Protein AF-A0A1S3QTD3-F1 (afdb_monomer_lite)

pLDDT: mean 82.72, std 18.79, range [34.31, 98.56]

Foldseek 3Di:
DEKEKEDEPPDPVVVVCVVQLVVLQVVCVPPPQYHYYYDHDPDDIWIWDQEPVHNVPIDTQDPPDDDGNVSVVVVCVCPYPPNDPDDDDDDDDDDVVVVVVVVVVVVVVVVVVVVVVVVVVVVVVVVVVVVVVVVVVVVVVVVVVVVVVVVVVVVVVVVVVVVVVVVVVVVVVVVVVVVVVVVVVVVVVVVVVVVVVVVVVVVVVVVVVVVVVVVVVVVVVVVVVVVVVVPPPDDDDDDDDDD

Structure (mmCIF, N/CA/C/O backbone):
data_AF-A0A1S3QTD3-F1
#
_entry.id   AF-A0A1S3QTD3-F1
#
loop_
_atom_site.group_PDB
_atom_site.id
_atom_site.type_symbol
_atom_site.label_atom_id
_atom_site.label_alt_id
_atom_site.label_comp_id
_atom_site.label_asym_id
_atom_site.label_entity_id
_atom_site.label_seq_id
_atom_site.pdbx_PDB_ins_code
_atom_site.Cartn_x
_atom_site.Cartn_y
_atom_site.Cartn_z
_atom_site.occupancy
_atom_site.B_iso_or_equiv
_atom_site.auth_seq_id
_atom_site.auth_comp_id
_atom_site.auth_asym_id
_atom_site.auth_atom_id
_atom_site.pdbx_PDB_model_num
ATOM 1 N N . ASP A 1 1 ? 41.663 -3.405 -40.682 1.00 85.88 1 ASP A N 1
ATOM 2 C CA . ASP A 1 1 ? 40.609 -4.404 -40.427 1.00 85.88 1 ASP A CA 1
ATOM 3 C C . ASP A 1 1 ? 41.044 -5.368 -39.346 1.00 85.88 1 ASP A C 1
ATOM 5 O O . ASP A 1 1 ? 42.237 -5.551 -39.149 1.00 85.88 1 ASP A O 1
ATOM 9 N N . VAL A 1 2 ? 40.096 -5.923 -38.594 1.00 89.88 2 VAL A N 1
ATOM 10 C CA . VAL A 1 2 ? 40.390 -6.899 -37.533 1.00 89.88 2 VAL A CA 1
ATOM 11 C C . VAL A 1 2 ? 39.597 -8.163 -37.811 1.00 89.88 2 VAL A C 1
ATOM 13 O O . VAL A 1 2 ? 38.380 -8.091 -37.938 1.00 89.88 2 VAL A O 1
ATOM 16 N N . VAL A 1 3 ? 40.270 -9.303 -37.902 1.00 90.88 3 VAL A N 1
ATOM 17 C CA . VAL A 1 3 ? 39.647 -10.618 -38.064 1.00 90.88 3 VAL A CA 1
ATOM 18 C C . VAL A 1 3 ? 39.750 -11.351 -36.737 1.00 90.88 3 VAL A C 1
ATOM 20 O O . VAL A 1 3 ? 40.851 -11.561 -36.231 1.00 90.88 3 VAL A O 1
ATOM 23 N N . VAL A 1 4 ? 38.608 -11.716 -36.166 1.00 91.56 4 VAL A N 1
ATOM 24 C CA . VAL A 1 4 ? 38.506 -12.405 -34.882 1.00 91.56 4 VAL A CA 1
ATOM 25 C C . VAL A 1 4 ? 38.071 -13.841 -35.120 1.00 91.56 4 VAL A C 1
ATOM 27 O O . VAL A 1 4 ? 37.037 -14.097 -35.735 1.00 91.56 4 VAL A O 1
ATOM 30 N N . PHE A 1 5 ? 38.865 -14.768 -34.599 1.00 91.00 5 PHE A N 1
ATOM 31 C CA . PHE A 1 5 ? 38.556 -16.186 -34.546 1.00 91.00 5 PHE A CA 1
ATOM 32 C C . PHE A 1 5 ? 38.088 -16.534 -33.137 1.00 91.00 5 PHE A C 1
ATOM 34 O O . PHE A 1 5 ? 38.877 -16.528 -32.187 1.00 91.00 5 PHE A O 1
ATOM 41 N N . TYR A 1 6 ? 36.804 -16.835 -33.011 1.00 90.62 6 TYR A N 1
ATOM 42 C CA . TYR A 1 6 ? 36.232 -17.391 -31.797 1.00 90.62 6 TYR A CA 1
ATOM 43 C C . TYR A 1 6 ? 36.488 -18.891 -31.782 1.00 90.62 6 TYR A C 1
ATOM 45 O O . TYR A 1 6 ? 36.185 -19.577 -32.756 1.00 90.62 6 TYR A O 1
ATOM 53 N N . TYR A 1 7 ? 37.085 -19.392 -30.707 1.00 88.06 7 TYR A N 1
ATOM 54 C CA . TYR A 1 7 ? 37.391 -20.809 -30.538 1.00 88.06 7 TYR A CA 1
ATOM 55 C C . TYR A 1 7 ? 37.088 -21.243 -29.108 1.00 88.06 7 TYR A C 1
ATOM 57 O O . TYR A 1 7 ? 37.018 -20.401 -28.224 1.00 88.06 7 TYR A O 1
ATOM 65 N N . SER A 1 8 ? 36.962 -22.547 -28.882 1.00 87.94 8 SER A N 1
ATOM 66 C CA . SER A 1 8 ? 36.859 -23.125 -27.539 1.00 87.94 8 SER A CA 1
ATOM 67 C C . SER A 1 8 ? 38.029 -24.067 -27.278 1.00 87.94 8 SER A C 1
ATOM 69 O O . SER A 1 8 ? 38.545 -24.692 -28.209 1.00 87.94 8 SER A O 1
ATOM 71 N N . GLN A 1 9 ? 38.434 -24.209 -26.017 1.00 84.12 9 GLN A N 1
ATOM 72 C CA . GLN A 1 9 ? 39.505 -25.128 -25.611 1.00 84.12 9 GLN A CA 1
ATOM 73 C C . GLN A 1 9 ? 39.125 -26.607 -25.783 1.00 84.12 9 GLN A C 1
ATOM 75 O O . GLN A 1 9 ? 39.992 -27.436 -26.040 1.00 84.12 9 GLN A O 1
ATOM 80 N N . TRP A 1 10 ? 37.833 -26.931 -25.709 1.00 85.50 10 TRP A N 1
ATOM 81 C CA . TRP A 1 10 ? 37.312 -28.303 -25.806 1.00 85.50 10 TRP A CA 1
ATOM 82 C C . TRP A 1 10 ? 36.978 -28.723 -27.247 1.00 85.50 10 TRP A C 1
ATOM 84 O O . TRP A 1 10 ? 36.522 -29.834 -27.504 1.00 85.50 10 TRP A O 1
ATOM 94 N N . CYS A 1 11 ? 37.177 -27.821 -28.209 1.00 84.75 11 CYS A N 1
ATOM 95 C CA . CYS A 1 11 ? 36.779 -28.002 -29.598 1.00 84.75 11 CYS A CA 1
ATOM 96 C C . CYS A 1 11 ? 37.901 -28.659 -30.419 1.00 84.75 11 CYS A C 1
ATOM 98 O O . CYS A 1 11 ? 38.858 -28.001 -30.830 1.00 84.75 11 CYS A O 1
ATOM 100 N N . GLY A 1 12 ? 37.748 -29.950 -30.737 1.00 83.38 12 GLY A N 1
ATOM 101 C CA . GLY A 1 12 ? 38.719 -30.696 -31.554 1.00 83.38 12 GLY A CA 1
ATOM 102 C C . GLY A 1 12 ? 38.936 -30.109 -32.958 1.00 83.38 12 GLY A C 1
ATOM 103 O O . GLY A 1 12 ? 40.066 -30.048 -33.439 1.00 83.38 12 GLY A O 1
ATOM 104 N N . TYR A 1 13 ? 37.882 -29.583 -33.591 1.00 86.12 13 TYR A N 1
ATOM 105 C CA . TYR A 1 13 ? 37.982 -28.895 -34.886 1.00 86.12 13 TYR A CA 1
ATOM 106 C C . TYR A 1 13 ? 38.822 -27.607 -34.805 1.00 86.12 13 TYR A C 1
ATOM 108 O O . TYR A 1 13 ? 39.606 -27.300 -35.704 1.00 86.12 13 TYR A O 1
ATOM 116 N N . CYS A 1 14 ? 38.716 -26.873 -33.696 1.00 85.25 14 CYS A N 1
ATOM 117 C CA . CYS A 1 14 ? 39.439 -25.627 -33.466 1.00 85.25 14 CYS A CA 1
ATOM 118 C C . CYS A 1 14 ? 40.956 -25.863 -33.365 1.00 85.25 14 CYS A C 1
ATOM 120 O O . CYS A 1 14 ? 41.743 -25.037 -33.832 1.00 85.25 14 CYS A O 1
ATOM 122 N N . SER A 1 15 ? 41.368 -27.016 -32.827 1.00 84.25 15 SER A N 1
ATOM 123 C CA . SER A 1 15 ? 42.772 -27.443 -32.763 1.00 84.25 15 SER A CA 1
ATOM 124 C C . SER A 1 15 ? 43.389 -27.637 -34.150 1.00 84.25 15 SER A C 1
ATOM 126 O O . SER A 1 15 ? 44.506 -27.180 -34.389 1.00 84.25 15 SER A O 1
ATOM 128 N N . VAL A 1 16 ? 42.651 -28.241 -35.089 1.00 85.19 16 VAL A N 1
ATOM 129 C CA . VAL A 1 16 ? 43.089 -28.400 -36.491 1.00 85.19 16 VAL A CA 1
ATOM 130 C C . VAL A 1 16 ? 43.188 -27.038 -37.182 1.00 85.19 16 VAL A C 1
ATOM 132 O O . VAL A 1 16 ? 44.160 -26.738 -37.878 1.00 85.19 16 VAL A O 1
ATOM 135 N N . LEU A 1 17 ? 42.207 -26.170 -36.935 1.00 86.94 17 LEU A N 1
ATOM 136 C CA . LEU A 1 17 ? 42.124 -24.848 -37.547 1.00 86.94 17 LEU A CA 1
ATOM 137 C C . LEU A 1 17 ? 43.219 -23.883 -37.074 1.00 86.94 17 LEU A C 1
ATOM 139 O O . LEU A 1 17 ? 43.578 -22.941 -37.782 1.00 86.94 17 LEU A O 1
ATOM 143 N N . ASN A 1 18 ? 43.802 -24.137 -35.903 1.00 87.38 18 ASN A N 1
ATOM 144 C CA . ASN A 1 18 ? 44.852 -23.308 -35.326 1.00 87.38 18 ASN A CA 1
ATOM 145 C C . ASN A 1 18 ? 46.064 -23.147 -36.260 1.00 87.38 18 ASN A C 1
ATOM 147 O O . ASN A 1 18 ? 46.597 -22.044 -36.390 1.00 87.38 18 ASN A O 1
ATOM 151 N N . HIS A 1 19 ? 46.470 -24.210 -36.963 1.00 89.31 19 HIS A N 1
ATOM 152 C CA . HIS A 1 19 ? 47.583 -24.133 -37.912 1.00 89.31 19 HIS A CA 1
ATOM 153 C C . HIS A 1 19 ? 47.266 -23.200 -39.093 1.00 89.31 19 HIS A C 1
ATOM 155 O O . HIS A 1 19 ? 48.105 -22.392 -39.491 1.00 89.31 19 HIS A O 1
ATOM 161 N N . VAL A 1 20 ? 46.029 -23.246 -39.600 1.00 89.25 20 VAL A N 1
ATOM 162 C CA . VAL A 1 20 ? 45.546 -22.375 -40.686 1.00 89.25 20 VAL A CA 1
ATOM 163 C C . VAL A 1 20 ? 45.530 -20.908 -40.244 1.00 89.25 20 VAL A C 1
ATOM 165 O O . VAL A 1 20 ? 45.984 -20.033 -40.980 1.00 89.25 20 VAL A O 1
ATOM 168 N N . ILE A 1 21 ? 45.071 -20.632 -39.018 1.00 89.00 21 ILE A N 1
ATOM 169 C CA . ILE A 1 21 ? 45.025 -19.273 -38.453 1.00 89.00 21 ILE A CA 1
ATOM 170 C C . ILE A 1 21 ? 46.438 -18.703 -38.276 1.00 89.00 21 ILE A C 1
ATOM 172 O O . ILE A 1 21 ? 46.677 -17.538 -38.591 1.00 89.00 21 ILE A O 1
ATOM 176 N N . ILE A 1 22 ? 47.394 -19.514 -37.810 1.00 89.69 22 ILE A N 1
ATOM 177 C CA . ILE A 1 22 ? 48.794 -19.091 -37.650 1.00 89.69 22 ILE A CA 1
ATOM 178 C C . ILE A 1 22 ? 49.436 -18.796 -39.011 1.00 89.69 22 ILE A C 1
ATOM 180 O O . ILE A 1 22 ? 50.135 -17.792 -39.149 1.00 89.69 22 ILE A O 1
ATOM 184 N N . GLN A 1 23 ? 49.195 -19.635 -40.024 1.00 89.62 23 GLN A N 1
ATOM 185 C CA . GLN A 1 23 ? 49.680 -19.383 -41.385 1.00 89.62 23 GLN A CA 1
ATOM 186 C C . GLN A 1 23 ? 49.132 -18.067 -41.940 1.00 89.62 23 GLN A C 1
ATOM 188 O O . GLN A 1 23 ? 49.897 -17.248 -42.448 1.00 89.62 23 GLN A O 1
ATOM 193 N N . LEU A 1 24 ? 47.833 -17.823 -41.763 1.00 88.88 24 LEU A N 1
ATOM 194 C CA . LEU A 1 24 ? 47.195 -16.571 -42.153 1.00 88.88 24 LEU A CA 1
ATOM 195 C C . LEU A 1 24 ? 47.815 -15.370 -41.417 1.00 88.88 24 LEU A C 1
ATOM 197 O O . LEU A 1 24 ? 48.155 -14.370 -42.044 1.00 88.88 24 LEU A O 1
ATOM 201 N N . ALA A 1 25 ? 48.031 -15.479 -40.103 1.00 88.88 25 ALA A N 1
ATOM 202 C CA . ALA A 1 25 ? 48.655 -14.427 -39.299 1.00 88.88 25 ALA A CA 1
ATOM 203 C C . ALA A 1 25 ? 50.063 -14.075 -39.787 1.00 88.88 25 ALA A C 1
ATOM 205 O O . ALA A 1 25 ? 50.407 -12.898 -39.869 1.00 88.88 25 ALA A O 1
ATOM 206 N N . ARG A 1 26 ? 50.857 -15.078 -40.176 1.00 88.62 26 ARG A N 1
ATOM 207 C CA . ARG A 1 26 ? 52.198 -14.870 -40.740 1.00 88.62 26 ARG A CA 1
ATOM 208 C C . ARG A 1 26 ? 52.159 -14.140 -42.081 1.00 88.62 26 ARG A C 1
ATOM 210 O O . ARG A 1 26 ? 53.000 -13.277 -42.303 1.00 88.62 26 ARG A O 1
ATOM 217 N N . MET A 1 27 ? 51.177 -14.427 -42.939 1.00 84.44 27 MET A N 1
ATOM 218 C CA . MET A 1 27 ? 51.021 -13.726 -44.223 1.00 84.44 27 MET A CA 1
ATOM 219 C C . MET A 1 27 ? 50.710 -12.234 -44.045 1.00 84.44 27 MET A C 1
ATOM 221 O O . MET A 1 27 ? 51.194 -11.410 -44.816 1.00 84.44 27 MET A O 1
ATOM 225 N N . PHE A 1 28 ? 49.932 -11.877 -43.020 1.00 83.06 28 PHE A N 1
ATOM 226 C CA . PHE A 1 28 ? 49.564 -10.485 -42.738 1.00 83.06 28 PHE A CA 1
ATOM 227 C C . PHE A 1 28 ? 50.519 -9.765 -41.777 1.00 83.06 28 PHE A C 1
ATOM 229 O O . PHE A 1 28 ? 50.407 -8.555 -41.614 1.00 83.06 28 PHE A O 1
ATOM 236 N N . HIS A 1 29 ? 51.499 -10.458 -41.189 1.00 78.44 29 HIS A N 1
ATOM 237 C CA . HIS A 1 29 ? 52.444 -9.875 -40.229 1.00 78.44 29 HIS A CA 1
ATOM 238 C C . HIS A 1 29 ? 53.271 -8.707 -40.808 1.00 78.44 29 HIS A C 1
ATOM 240 O O . HIS A 1 29 ? 53.706 -7.839 -40.059 1.00 78.44 29 HIS A O 1
ATOM 246 N N . GLY A 1 30 ? 53.447 -8.650 -42.135 1.00 68.81 30 GLY A N 1
ATOM 247 C CA . GLY A 1 30 ? 54.147 -7.562 -42.832 1.00 68.81 30 GLY A CA 1
ATOM 248 C C . GLY A 1 30 ? 53.265 -6.396 -43.300 1.00 68.81 30 GLY A C 1
ATOM 249 O O . GLY A 1 30 ? 53.795 -5.405 -43.794 1.00 68.81 30 GLY A O 1
ATOM 250 N N . ASN A 1 31 ? 51.936 -6.485 -43.172 1.00 67.19 31 ASN A N 1
ATOM 251 C CA . ASN A 1 31 ? 51.002 -5.466 -43.654 1.00 67.19 31 ASN A CA 1
ATOM 252 C C . ASN A 1 31 ? 50.159 -4.936 -42.483 1.00 67.19 31 ASN A C 1
ATOM 254 O O . ASN A 1 31 ? 49.283 -5.629 -41.972 1.00 67.19 31 ASN A O 1
ATOM 258 N N . SER A 1 32 ? 50.389 -3.686 -42.066 1.00 64.00 32 SER A N 1
ATOM 259 C CA . SER A 1 32 ? 49.744 -3.060 -40.892 1.00 64.00 32 SER A CA 1
ATOM 260 C C . SER A 1 32 ? 48.236 -2.803 -41.046 1.00 64.00 32 SER A C 1
ATOM 262 O O . SER A 1 32 ? 47.599 -2.219 -40.167 1.00 64.00 32 SER A O 1
ATOM 264 N N . THR A 1 33 ? 47.639 -3.230 -42.159 1.00 77.94 33 THR A N 1
ATOM 265 C CA . THR A 1 33 ? 46.229 -3.004 -42.479 1.00 77.94 33 THR A CA 1
ATOM 266 C C . THR A 1 33 ? 45.291 -4.041 -41.870 1.00 77.94 33 THR A C 1
ATOM 268 O O . THR A 1 33 ? 4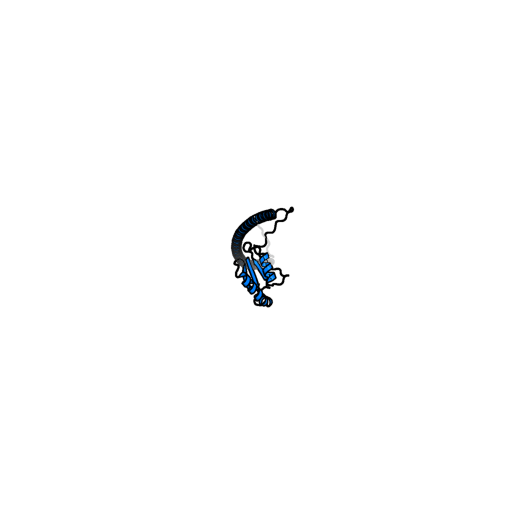4.144 -3.687 -41.596 1.00 77.94 33 THR A O 1
ATOM 271 N N . VAL A 1 34 ? 45.735 -5.278 -41.607 1.00 85.50 34 VAL A N 1
ATOM 272 C CA . VAL A 1 34 ? 44.872 -6.367 -41.109 1.00 85.50 34 VAL A CA 1
ATOM 273 C C . VAL A 1 34 ? 45.455 -7.010 -39.853 1.00 85.50 34 VAL A C 1
ATOM 275 O O . VAL A 1 34 ? 46.549 -7.560 -39.864 1.00 85.50 34 VAL A O 1
ATOM 278 N N . THR A 1 35 ? 44.689 -6.989 -38.763 1.00 89.00 35 THR A N 1
ATOM 279 C CA . THR A 1 35 ? 45.039 -7.648 -37.500 1.00 89.00 35 THR A CA 1
ATOM 280 C C . THR A 1 35 ? 44.258 -8.946 -37.351 1.00 89.00 35 THR A C 1
ATOM 282 O O . THR A 1 35 ? 43.037 -8.952 -37.488 1.00 89.00 35 THR A O 1
ATOM 285 N N . ILE A 1 36 ? 44.948 -10.037 -37.023 1.00 90.31 36 ILE A N 1
ATOM 286 C CA . ILE A 1 36 ? 44.335 -11.345 -36.765 1.00 90.31 36 ILE A CA 1
ATOM 287 C C . ILE A 1 36 ? 44.364 -11.619 -35.261 1.00 90.31 36 ILE A C 1
ATOM 289 O O . ILE A 1 36 ? 45.426 -11.594 -34.644 1.00 90.31 36 ILE A O 1
ATOM 293 N N . ALA A 1 37 ? 43.194 -11.872 -34.677 1.00 90.56 37 ALA A N 1
ATOM 294 C CA . ALA A 1 37 ? 42.993 -12.079 -33.247 1.00 90.56 37 ALA A CA 1
ATOM 295 C C . ALA A 1 37 ? 42.245 -13.391 -32.973 1.00 90.56 37 ALA A C 1
ATOM 297 O O . ALA A 1 37 ? 41.441 -13.847 -33.785 1.00 90.56 37 ALA A O 1
ATOM 298 N N . ARG A 1 38 ? 42.493 -13.991 -31.804 1.00 90.38 38 ARG A N 1
ATOM 299 C CA . ARG A 1 38 ? 41.812 -15.207 -31.335 1.00 90.38 38 ARG A CA 1
ATOM 300 C C . ARG A 1 38 ? 41.206 -14.956 -29.960 1.00 90.38 38 ARG A C 1
ATOM 302 O O . ARG A 1 38 ? 41.887 -14.406 -29.099 1.00 90.38 38 ARG A O 1
ATOM 309 N N . VAL A 1 39 ? 39.964 -15.383 -29.754 1.00 90.50 39 VAL A N 1
ATOM 310 C CA . VAL A 1 39 ? 39.233 -15.214 -28.490 1.00 90.50 39 VAL A CA 1
ATOM 311 C C . VAL A 1 39 ? 38.631 -16.550 -28.074 1.00 90.50 39 VAL A C 1
ATOM 313 O O . VAL A 1 39 ? 37.972 -17.206 -28.878 1.00 90.50 39 VAL A O 1
ATOM 316 N N . ASN A 1 40 ? 38.881 -16.947 -26.826 1.00 88.44 40 ASN A N 1
ATOM 317 C CA . ASN A 1 40 ? 38.315 -18.164 -26.252 1.00 88.44 40 ASN A CA 1
ATOM 318 C C . ASN A 1 40 ? 36.858 -17.918 -25.820 1.00 88.44 40 ASN A C 1
ATOM 320 O O . ASN A 1 40 ? 36.605 -16.965 -25.084 1.00 88.44 40 ASN A O 1
ATOM 324 N N . VAL A 1 41 ? 35.929 -18.754 -26.277 1.00 85.06 41 VAL A N 1
ATOM 325 C CA . VAL A 1 41 ? 34.491 -18.719 -25.972 1.00 85.06 41 VAL A CA 1
ATOM 326 C C . VAL A 1 41 ? 33.917 -20.135 -25.876 1.00 85.06 41 VAL A C 1
ATOM 328 O O . VAL A 1 41 ? 34.438 -21.073 -26.477 1.00 85.06 41 VAL A O 1
ATOM 331 N N . ASP A 1 42 ? 32.784 -20.284 -25.191 1.00 77.06 42 ASP A N 1
ATOM 332 C CA . ASP A 1 42 ? 32.095 -21.570 -24.993 1.00 77.06 42 ASP A CA 1
ATOM 333 C C . ASP A 1 42 ? 31.128 -21.930 -26.140 1.00 77.06 42 ASP A C 1
ATOM 335 O O . ASP A 1 42 ? 30.053 -22.475 -25.912 1.00 77.06 42 ASP A O 1
ATOM 339 N N . HIS A 1 43 ? 31.450 -21.560 -27.383 1.00 69.94 43 HIS A N 1
ATOM 340 C CA . HIS A 1 43 ? 30.597 -21.774 -28.563 1.00 69.94 43 HIS A CA 1
ATOM 341 C C . HIS A 1 43 ? 31.401 -22.310 -29.759 1.00 69.94 43 HIS A C 1
ATOM 343 O O . HIS A 1 43 ? 32.634 -22.289 -29.764 1.00 69.94 43 HIS A O 1
ATOM 349 N N . PHE A 1 44 ? 30.689 -22.792 -30.786 1.00 68.31 44 PHE A N 1
ATOM 350 C CA . PHE A 1 44 ? 31.269 -23.284 -32.039 1.00 68.31 44 PHE A CA 1
ATOM 351 C C . PHE A 1 44 ? 32.176 -22.242 -32.717 1.00 68.31 44 PHE A C 1
ATOM 353 O O . PHE A 1 44 ? 31.919 -21.035 -32.613 1.00 68.31 44 PHE A O 1
ATOM 360 N N . PRO A 1 45 ? 33.230 -22.688 -33.429 1.00 75.38 45 PRO A N 1
ATOM 361 C CA . PRO A 1 45 ? 34.190 -21.780 -34.029 1.00 75.38 45 PRO A CA 1
ATOM 362 C C . PRO A 1 45 ? 33.512 -20.869 -35.043 1.00 75.38 45 PRO A C 1
ATOM 364 O O . PRO A 1 45 ? 32.838 -21.330 -35.961 1.00 75.38 45 PRO A O 1
ATOM 367 N N . SER A 1 46 ? 33.718 -19.565 -34.888 1.00 85.12 46 SER A N 1
ATOM 368 C CA . SER A 1 46 ? 33.202 -18.569 -35.822 1.00 85.12 46 SER A CA 1
ATOM 369 C C . SER A 1 46 ? 34.269 -17.538 -36.149 1.00 85.12 46 SER A C 1
ATOM 371 O O . SER A 1 46 ? 35.092 -17.162 -35.311 1.00 85.12 46 SER A O 1
ATOM 373 N N . VAL A 1 47 ? 34.271 -17.104 -37.406 1.00 88.69 47 VAL A N 1
ATOM 374 C CA . VAL A 1 47 ? 35.219 -16.115 -37.916 1.00 88.69 47 VAL A CA 1
ATOM 375 C C . VAL A 1 47 ? 34.448 -14.849 -38.237 1.00 88.69 47 VAL A C 1
ATOM 377 O O . VAL A 1 47 ? 33.500 -14.880 -39.023 1.00 88.69 47 VAL A O 1
ATOM 380 N N . LEU A 1 48 ? 34.831 -13.743 -37.610 1.00 90.62 48 LEU A N 1
ATOM 381 C CA . LEU A 1 48 ? 34.219 -12.437 -37.823 1.00 90.62 48 LEU A CA 1
ATOM 382 C C . LEU A 1 48 ? 35.263 -11.445 -38.319 1.00 90.62 48 LEU A C 1
ATOM 384 O O . LEU A 1 48 ? 36.368 -11.372 -37.787 1.00 90.62 48 LEU A O 1
ATOM 388 N N . LEU A 1 49 ? 34.894 -10.640 -39.310 1.00 89.75 49 LEU A N 1
ATOM 389 C CA . LEU A 1 49 ? 35.706 -9.532 -39.796 1.00 89.75 49 LEU A CA 1
ATOM 390 C C . LEU A 1 49 ? 35.063 -8.206 -39.399 1.00 89.75 49 LEU A C 1
ATOM 392 O O . LEU A 1 49 ? 33.887 -7.965 -39.652 1.00 89.75 49 LEU A O 1
ATOM 396 N N . PHE A 1 50 ? 35.868 -7.337 -38.794 1.00 89.12 50 PHE A N 1
ATOM 397 C CA . PHE A 1 50 ? 35.512 -5.993 -38.357 1.00 89.12 50 PHE A CA 1
ATOM 398 C C . PHE A 1 50 ? 36.278 -4.955 -39.190 1.00 89.12 50 PHE A C 1
ATOM 400 O O . PHE A 1 50 ? 37.450 -4.661 -38.881 1.00 89.12 50 PHE A O 1
ATOM 407 N N . PRO A 1 51 ? 35.632 -4.349 -40.203 1.00 86.31 51 PRO A N 1
ATOM 408 C CA . PRO A 1 51 ? 36.255 -3.333 -41.045 1.00 86.31 51 PRO A CA 1
ATOM 409 C C . PRO A 1 51 ? 36.767 -2.138 -40.226 1.00 86.31 51 PRO A C 1
ATOM 411 O O . PRO A 1 51 ? 36.237 -1.816 -39.159 1.00 86.31 51 PRO A O 1
ATOM 414 N N . ARG A 1 52 ? 37.825 -1.470 -40.692 1.00 78.69 52 ARG A N 1
ATOM 415 C CA . ARG A 1 52 ? 38.527 -0.392 -39.976 1.00 78.69 52 ARG A CA 1
ATOM 416 C C . ARG A 1 52 ? 37.609 0.790 -39.681 1.00 78.69 52 ARG A C 1
ATOM 418 O O . ARG A 1 52 ? 37.589 1.254 -38.547 1.00 78.69 52 ARG A O 1
ATOM 425 N N . HIS A 1 53 ? 36.827 1.217 -40.669 1.00 74.81 53 HIS A N 1
ATOM 426 C CA . HIS A 1 53 ? 35.981 2.411 -40.589 1.00 74.81 53 HIS A CA 1
ATOM 427 C C . HIS A 1 53 ? 34.500 2.106 -40.307 1.00 74.81 53 HIS A C 1
ATOM 429 O O . HIS A 1 53 ? 33.696 3.028 -40.199 1.00 74.81 53 HIS A O 1
ATOM 435 N N . ARG A 1 54 ? 34.115 0.824 -40.182 1.00 77.88 54 ARG A N 1
ATOM 436 C CA . ARG A 1 54 ? 32.711 0.395 -40.021 1.00 77.88 54 ARG A CA 1
ATOM 437 C C . ARG A 1 54 ? 32.573 -0.795 -39.071 1.00 77.88 54 ARG A C 1
ATOM 439 O O . ARG A 1 54 ? 32.107 -1.861 -39.451 1.00 77.88 54 ARG A O 1
ATOM 446 N N . LYS A 1 55 ? 32.970 -0.614 -37.808 1.00 79.25 55 LYS A N 1
ATOM 447 C CA . LYS A 1 55 ? 32.928 -1.678 -36.781 1.00 79.25 55 LYS A CA 1
ATOM 448 C C . LYS A 1 55 ? 31.528 -2.250 -36.519 1.00 79.25 55 LYS A C 1
ATOM 450 O O . LYS A 1 55 ? 31.429 -3.394 -36.096 1.00 79.25 55 LYS A O 1
ATOM 455 N N . HIS A 1 56 ? 30.482 -1.473 -36.801 1.00 74.56 56 HIS A N 1
ATOM 456 C CA . HIS A 1 56 ? 29.076 -1.879 -36.704 1.00 74.56 56 HIS A CA 1
ATOM 457 C C . HIS A 1 56 ? 28.615 -2.793 -37.857 1.00 74.56 56 HIS A C 1
ATOM 459 O O . HIS A 1 56 ? 27.563 -3.407 -37.745 1.00 74.56 56 HIS A O 1
ATOM 465 N N . LEU A 1 57 ? 29.390 -2.906 -38.945 1.00 80.06 57 LEU A N 1
ATOM 466 C CA . LEU A 1 57 ? 29.144 -3.828 -40.061 1.00 80.06 57 LEU A CA 1
ATOM 467 C C . LEU A 1 57 ? 30.109 -5.012 -39.980 1.00 80.06 57 LEU A C 1
ATOM 469 O O . LEU A 1 57 ? 30.904 -5.248 -40.892 1.00 80.06 57 LEU A O 1
ATOM 473 N N . SER A 1 58 ? 30.099 -5.721 -38.851 1.00 86.56 58 SER A N 1
ATOM 474 C CA . SER A 1 58 ? 30.860 -6.960 -38.750 1.00 86.56 58 SER A CA 1
ATOM 475 C C . SER A 1 58 ? 30.273 -7.998 -39.701 1.00 86.56 58 SER A C 1
ATOM 477 O O . SER A 1 58 ? 29.061 -8.192 -39.779 1.00 86.56 58 SER A O 1
ATOM 479 N N . VAL A 1 59 ? 31.144 -8.659 -40.455 1.00 88.44 59 VAL A N 1
ATOM 480 C CA . VAL A 1 59 ? 30.739 -9.699 -41.399 1.00 88.44 59 VAL A CA 1
ATOM 481 C C . VAL A 1 59 ? 31.154 -11.038 -40.820 1.00 88.44 59 VAL A C 1
ATOM 483 O O . VAL A 1 59 ? 32.330 -11.256 -40.516 1.00 88.44 59 VAL A O 1
ATOM 486 N N . LYS A 1 60 ? 30.181 -11.934 -40.654 1.00 91.00 60 LYS A N 1
ATOM 487 C CA . LYS A 1 60 ? 30.429 -13.326 -40.282 1.00 91.00 60 LYS A CA 1
ATOM 488 C C . LYS A 1 60 ? 30.873 -14.105 -41.519 1.00 91.00 60 LYS A C 1
ATOM 490 O O . LYS A 1 60 ? 30.329 -13.914 -42.606 1.00 91.00 60 LYS A O 1
ATOM 495 N N . PHE A 1 61 ? 31.863 -14.973 -41.359 1.00 88.81 61 PHE A N 1
ATOM 496 C CA . PHE A 1 61 ? 32.257 -15.906 -42.406 1.00 88.81 61 PHE A CA 1
ATOM 497 C C . PHE A 1 61 ? 31.109 -16.896 -42.688 1.00 88.81 61 PHE A C 1
ATOM 499 O O . PHE A 1 61 ? 30.531 -17.408 -41.725 1.00 88.81 61 PHE A O 1
ATOM 506 N N . PRO A 1 62 ? 30.757 -17.154 -43.963 1.00 88.00 62 PRO A N 1
ATOM 507 C CA . PRO A 1 62 ? 29.669 -18.065 -44.315 1.00 88.00 62 PRO A CA 1
ATOM 508 C C . PRO A 1 62 ? 29.873 -19.465 -43.732 1.00 88.00 62 PRO A C 1
ATOM 510 O O . PRO A 1 62 ? 30.966 -20.021 -43.830 1.00 88.00 62 PRO A O 1
ATOM 513 N N . GLU A 1 63 ? 28.816 -20.042 -43.164 1.00 79.38 63 GLU A N 1
ATOM 514 C CA . GLU A 1 63 ? 28.859 -21.378 -42.548 1.00 79.38 63 GLU A CA 1
ATOM 515 C C . GLU A 1 63 ? 28.946 -22.501 -43.595 1.00 79.38 63 GLU A C 1
ATOM 517 O O . GLU A 1 63 ? 29.505 -23.558 -43.318 1.00 79.38 63 GLU A O 1
ATOM 522 N N . ASP A 1 64 ? 28.494 -22.238 -44.826 1.00 80.94 64 ASP A N 1
ATOM 523 C CA . ASP A 1 64 ? 28.463 -23.211 -45.928 1.00 80.94 64 ASP A CA 1
ATOM 524 C C . ASP A 1 64 ? 29.832 -23.443 -46.594 1.00 80.94 64 ASP A C 1
ATOM 526 O O . ASP A 1 64 ? 29.976 -24.294 -47.471 1.00 80.94 64 ASP A O 1
ATOM 530 N N . THR A 1 65 ? 30.854 -22.655 -46.239 1.00 85.06 65 THR A N 1
ATOM 531 C CA . THR A 1 65 ? 32.184 -22.713 -46.866 1.00 85.06 65 THR A CA 1
ATOM 532 C C . THR A 1 65 ? 33.211 -23.295 -45.895 1.00 85.06 65 THR A C 1
ATOM 534 O O . THR A 1 65 ? 33.294 -22.841 -44.755 1.00 85.06 65 THR A O 1
ATOM 537 N N . PRO A 1 66 ? 34.069 -24.243 -46.317 1.00 86.00 66 PRO A N 1
ATOM 538 C CA . PRO A 1 66 ? 35.107 -24.766 -45.440 1.00 86.00 66 PRO A CA 1
ATOM 539 C C . PRO A 1 66 ? 36.130 -23.679 -45.090 1.00 86.00 66 PRO A C 1
ATOM 541 O O . PRO A 1 66 ? 36.584 -22.903 -45.945 1.00 86.00 66 PRO A O 1
ATOM 544 N N . ILE A 1 67 ? 36.527 -23.647 -43.818 1.00 84.69 67 ILE A N 1
ATOM 545 C CA . ILE A 1 67 ? 37.511 -22.692 -43.317 1.00 84.69 67 ILE A CA 1
ATOM 546 C C . ILE A 1 67 ? 38.912 -23.163 -43.730 1.00 84.69 67 ILE A C 1
ATOM 548 O O . ILE A 1 67 ? 39.523 -24.021 -43.098 1.00 84.69 67 ILE A O 1
ATOM 552 N N . THR A 1 68 ? 39.422 -22.596 -44.821 1.00 89.12 68 THR A N 1
ATOM 553 C CA . THR A 1 68 ? 40.740 -22.897 -45.393 1.00 89.12 68 THR A CA 1
ATOM 554 C C . THR A 1 68 ? 41.500 -21.600 -45.646 1.00 89.12 68 THR A C 1
ATOM 556 O O . THR A 1 68 ? 40.904 -20.525 -45.722 1.00 89.12 68 THR A O 1
ATOM 559 N N . LEU A 1 69 ? 42.824 -21.675 -45.799 1.00 87.31 69 LEU A N 1
ATOM 560 C CA . LEU A 1 69 ? 43.647 -20.485 -46.031 1.00 87.31 69 LEU A CA 1
ATOM 561 C C . LEU A 1 69 ? 43.182 -19.663 -47.258 1.00 87.31 69 LEU A C 1
ATOM 563 O O . LEU A 1 69 ? 43.008 -18.451 -47.110 1.00 87.31 69 LEU A O 1
ATOM 567 N N . PRO A 1 70 ? 42.894 -20.264 -48.436 1.00 88.75 70 PRO A N 1
ATOM 568 C CA . PRO A 1 70 ? 42.452 -19.500 -49.604 1.00 88.75 70 PRO A CA 1
ATOM 569 C C . PRO A 1 70 ? 41.054 -18.892 -49.443 1.00 88.75 70 PRO A C 1
ATOM 571 O O . PRO A 1 70 ? 40.812 -17.778 -49.913 1.00 88.75 70 PRO A O 1
ATOM 574 N N . THR A 1 71 ? 40.128 -19.594 -48.778 1.00 89.69 71 THR A N 1
ATOM 575 C CA . THR A 1 71 ? 38.764 -19.087 -48.555 1.00 89.69 71 THR A CA 1
ATOM 576 C C . THR A 1 71 ? 38.766 -17.925 -47.567 1.00 89.69 71 THR A C 1
ATOM 578 O O . THR A 1 71 ? 38.126 -16.904 -47.826 1.00 89.69 71 THR A O 1
ATOM 581 N N . LEU A 1 72 ? 39.559 -18.023 -46.496 1.00 88.81 72 LEU A N 1
ATOM 582 C CA . LEU A 1 72 ? 39.778 -16.940 -45.538 1.00 88.81 72 LEU A CA 1
ATOM 583 C C . LEU A 1 72 ? 40.439 -15.725 -46.188 1.00 88.81 72 LEU A C 1
ATOM 585 O O . LEU A 1 72 ? 39.991 -14.602 -45.976 1.00 88.81 72 LEU A O 1
ATOM 589 N N . LEU A 1 73 ? 41.462 -15.933 -47.018 1.00 87.94 73 LEU A N 1
ATOM 590 C CA . LEU A 1 73 ? 42.131 -14.840 -47.719 1.00 87.94 73 LEU A CA 1
ATOM 591 C C . LEU A 1 73 ? 41.167 -14.112 -48.664 1.00 87.94 73 LEU A C 1
ATOM 593 O O . LEU A 1 73 ? 41.081 -12.887 -48.632 1.00 87.94 73 LEU A O 1
ATOM 597 N N . ARG A 1 74 ? 40.390 -14.859 -49.460 1.00 87.25 74 ARG A N 1
ATOM 598 C CA . ARG A 1 74 ? 39.377 -14.290 -50.361 1.00 87.25 74 ARG A CA 1
ATOM 599 C C . ARG A 1 74 ? 38.317 -13.503 -49.592 1.00 87.25 74 ARG A C 1
ATOM 601 O O . ARG A 1 74 ? 37.926 -12.425 -50.030 1.00 87.25 74 ARG A O 1
ATOM 608 N N . PHE A 1 75 ? 37.871 -14.025 -48.452 1.00 88.62 75 PHE A N 1
ATOM 609 C CA . PHE A 1 75 ? 36.923 -13.349 -47.572 1.00 88.62 75 PHE A CA 1
ATOM 610 C C . PHE A 1 75 ? 37.491 -12.034 -47.028 1.00 88.62 75 PHE A C 1
ATOM 612 O O . PHE A 1 75 ? 36.845 -10.996 -47.145 1.00 88.62 75 PHE A O 1
ATOM 619 N N . ILE A 1 76 ? 38.719 -12.052 -46.506 1.00 87.75 76 ILE A N 1
ATOM 620 C CA . ILE A 1 76 ? 39.379 -10.852 -45.982 1.00 87.75 76 ILE A CA 1
ATOM 621 C C . ILE A 1 76 ? 39.534 -9.808 -47.080 1.00 87.75 76 ILE A C 1
ATOM 623 O O . ILE A 1 76 ? 39.138 -8.672 -46.874 1.00 87.75 76 ILE A O 1
ATOM 627 N N . LEU A 1 77 ? 40.032 -10.193 -48.257 1.00 84.62 77 LEU A N 1
ATOM 628 C CA . LEU A 1 77 ? 40.237 -9.261 -49.365 1.00 84.62 77 LEU A CA 1
ATOM 629 C C . LEU A 1 77 ? 38.922 -8.651 -49.867 1.00 84.62 77 LEU A C 1
ATOM 631 O O . LEU A 1 77 ? 38.875 -7.450 -50.120 1.00 84.62 77 LEU A O 1
ATOM 635 N N . LYS A 1 78 ? 37.845 -9.444 -49.946 1.00 84.25 78 LYS A N 1
ATOM 636 C CA . LYS A 1 78 ? 36.515 -8.980 -50.375 1.00 84.25 78 LYS A CA 1
ATOM 637 C C . LYS A 1 78 ? 35.939 -7.906 -49.450 1.00 84.25 78 LYS A C 1
ATOM 639 O O . LYS A 1 78 ? 35.350 -6.944 -49.931 1.00 84.25 78 LYS A O 1
ATOM 644 N N . TYR A 1 79 ? 36.075 -8.094 -48.139 1.00 79.88 79 TYR A N 1
ATOM 645 C CA . TYR A 1 79 ? 35.482 -7.203 -47.135 1.00 79.88 79 TYR A CA 1
ATOM 646 C C . TYR A 1 79 ? 36.475 -6.189 -46.546 1.00 79.88 79 TYR A C 1
ATOM 648 O O . TYR A 1 79 ? 36.071 -5.317 -45.777 1.00 79.88 79 TYR A O 1
ATOM 656 N N . SER A 1 80 ? 37.757 -6.281 -46.908 1.00 74.88 80 SER A N 1
ATOM 657 C CA . SER A 1 80 ? 38.755 -5.241 -46.662 1.00 74.88 80 SER A CA 1
ATOM 658 C C . SER A 1 80 ? 38.560 -4.071 -47.620 1.00 74.88 80 SER A C 1
ATOM 660 O O . SER A 1 80 ? 38.124 -4.245 -48.759 1.00 74.88 80 SER A O 1
ATOM 662 N N . ASP A 1 81 ? 38.906 -2.874 -47.158 1.00 63.50 81 ASP A N 1
ATOM 663 C CA . ASP A 1 81 ? 38.552 -1.571 -47.747 1.00 63.50 81 ASP A CA 1
ATOM 664 C C . ASP A 1 81 ? 39.180 -1.262 -49.130 1.00 63.50 81 ASP A C 1
ATOM 666 O O . ASP A 1 81 ? 39.232 -0.112 -49.550 1.00 63.50 81 ASP A O 1
ATOM 670 N N . SER A 1 82 ? 39.677 -2.268 -49.860 1.00 54.19 82 SER A N 1
ATOM 671 C CA . SER A 1 82 ? 40.328 -2.099 -51.166 1.00 54.19 82 SER A CA 1
ATOM 672 C C . SER A 1 82 ? 39.562 -2.697 -52.357 1.00 54.19 82 SER A C 1
ATOM 674 O O . SER A 1 82 ? 40.021 -2.532 -53.485 1.00 54.19 82 SER A O 1
ATOM 676 N N . ALA A 1 83 ? 38.424 -3.379 -52.163 1.00 49.59 83 ALA A N 1
ATOM 677 C CA . ALA A 1 83 ? 37.746 -4.110 -53.251 1.00 49.59 83 ALA A CA 1
ATOM 678 C C . ALA A 1 83 ? 36.299 -3.674 -53.559 1.00 49.59 83 ALA A C 1
ATOM 680 O O . ALA A 1 83 ? 35.680 -4.228 -54.467 1.00 49.59 83 ALA A O 1
ATOM 681 N N . HIS A 1 84 ? 35.754 -2.668 -52.868 1.00 45.31 84 HIS A N 1
ATOM 682 C CA . HIS A 1 84 ? 34.418 -2.141 -53.162 1.00 45.31 84 HIS A CA 1
ATOM 683 C C . HIS A 1 84 ? 34.442 -0.657 -53.535 1.00 45.31 84 HIS A C 1
ATOM 685 O O . HIS A 1 84 ? 33.934 0.203 -52.824 1.00 45.31 84 HIS A O 1
ATOM 691 N N . GLN A 1 85 ? 34.932 -0.393 -54.743 1.00 42.06 85 GLN A N 1
ATOM 692 C CA . GLN A 1 85 ? 34.285 0.589 -55.602 1.00 42.06 85 GLN A CA 1
ATOM 693 C C . GLN A 1 85 ? 33.652 -0.152 -56.785 1.00 42.06 85 GLN A C 1
ATOM 695 O O . GLN A 1 85 ? 34.290 -0.301 -57.825 1.00 42.06 85 GLN A O 1
ATOM 700 N N . PRO A 1 86 ? 32.413 -0.659 -56.673 1.00 43.19 86 PRO A N 1
ATOM 701 C CA . PRO A 1 86 ? 31.607 -0.858 -57.855 1.00 43.19 86 PRO A CA 1
ATOM 702 C C . PRO A 1 86 ? 30.907 0.464 -58.187 1.00 43.19 86 PRO A C 1
ATOM 704 O O . PRO A 1 86 ? 30.476 1.183 -57.287 1.00 43.19 86 PRO A O 1
ATOM 707 N N . MET A 1 87 ? 30.789 0.722 -59.488 1.00 40.09 87 MET A N 1
ATOM 708 C CA . MET A 1 87 ? 29.805 1.567 -60.187 1.00 40.09 87 MET A CA 1
ATOM 709 C C . MET A 1 87 ? 30.464 2.550 -61.164 1.00 40.09 87 MET A C 1
ATOM 711 O O . MET A 1 87 ? 30.376 3.769 -61.044 1.00 40.09 87 MET A O 1
ATOM 715 N N . LYS A 1 88 ? 31.080 1.982 -62.207 1.00 46.84 88 LYS A N 1
ATOM 716 C CA . LYS A 1 88 ? 30.784 2.427 -63.570 1.00 46.84 88 LYS A CA 1
ATOM 717 C C . LYS A 1 88 ? 29.985 1.324 -64.257 1.00 46.84 88 LYS A C 1
ATOM 719 O O . LYS A 1 88 ? 30.558 0.304 -64.617 1.00 46.84 88 LYS A O 1
ATOM 724 N N . ALA A 1 89 ? 28.687 1.542 -64.407 1.00 41.88 89 ALA A N 1
ATOM 725 C CA . ALA A 1 89 ? 27.874 1.035 -65.503 1.00 41.88 89 ALA A CA 1
ATOM 726 C C . ALA A 1 89 ? 26.576 1.850 -65.526 1.00 41.88 89 ALA A C 1
ATOM 728 O O . ALA A 1 89 ? 26.000 2.156 -64.487 1.00 41.88 89 ALA A O 1
ATOM 729 N N . ASP A 1 90 ? 26.237 2.264 -66.732 1.00 49.88 90 ASP A N 1
ATOM 730 C CA . ASP A 1 90 ? 25.127 3.105 -67.149 1.00 49.88 90 ASP A CA 1
ATOM 731 C C . ASP A 1 90 ? 23.769 2.394 -66.982 1.00 49.88 90 ASP A C 1
ATOM 733 O O . ASP A 1 90 ? 23.712 1.165 -67.039 1.00 49.88 90 ASP A O 1
ATOM 737 N N . GLY A 1 91 ? 22.691 3.169 -66.826 1.00 45.66 91 GLY A N 1
ATOM 738 C CA . GLY A 1 91 ? 21.307 2.675 -66.856 1.00 45.66 91 GLY A CA 1
ATOM 739 C C . GLY A 1 91 ? 20.479 2.925 -65.590 1.00 45.66 91 GLY A C 1
ATOM 740 O O . GLY A 1 91 ? 20.444 2.096 -64.696 1.00 45.66 91 GLY A O 1
ATOM 741 N N . SER A 1 92 ? 19.778 4.065 -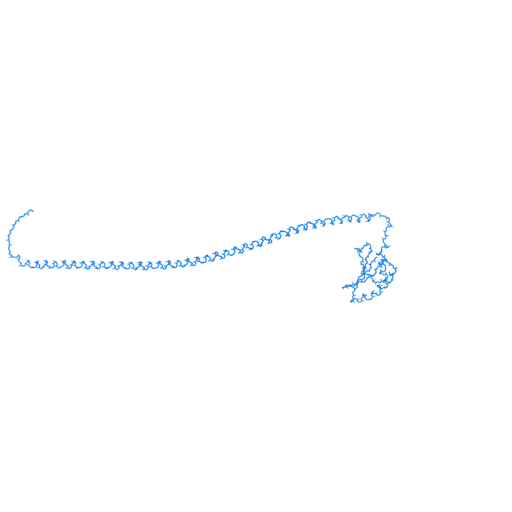65.561 1.00 57.03 92 SER A N 1
ATOM 742 C CA . SER A 1 92 ? 18.488 4.313 -64.881 1.00 57.03 92 SER A CA 1
ATOM 743 C C . SER A 1 92 ? 18.185 3.537 -63.580 1.00 57.03 92 SER A C 1
ATOM 745 O O . SER A 1 92 ? 17.251 2.747 -63.532 1.00 57.03 92 SER A O 1
ATOM 747 N N . ASP A 1 93 ? 18.908 3.838 -62.500 1.00 53.72 93 ASP A N 1
ATOM 748 C CA . ASP A 1 93 ? 18.488 3.513 -61.130 1.00 53.72 93 ASP A CA 1
ATOM 749 C C . ASP A 1 93 ? 18.646 4.758 -60.236 1.00 53.72 93 ASP A C 1
ATOM 751 O O . ASP A 1 93 ? 19.604 5.526 -60.411 1.00 53.72 93 ASP A O 1
ATOM 755 N N . PRO A 1 94 ? 17.728 5.022 -59.282 1.00 55.09 94 PRO A N 1
ATOM 756 C CA . PRO A 1 94 ? 17.846 6.171 -58.399 1.00 55.09 94 PRO A CA 1
ATOM 757 C C . PRO A 1 94 ? 19.135 6.039 -57.587 1.00 55.09 94 PRO A C 1
ATOM 759 O O . PRO A 1 94 ? 19.307 5.092 -56.825 1.00 55.09 94 PRO A O 1
ATOM 762 N N . ASN A 1 95 ? 20.039 7.005 -57.767 1.00 67.44 95 ASN A N 1
ATOM 763 C CA . ASN A 1 95 ? 21.365 7.057 -57.159 1.00 67.44 95 ASN A CA 1
ATOM 764 C C . ASN A 1 95 ? 21.349 6.515 -55.705 1.00 67.44 95 ASN A C 1
ATOM 766 O O . ASN A 1 95 ? 20.692 7.124 -54.853 1.00 67.44 95 ASN A O 1
ATOM 770 N N . PRO A 1 96 ? 22.064 5.417 -55.383 1.00 65.75 96 PRO A N 1
ATOM 771 C CA . PRO A 1 96 ? 21.993 4.748 -54.077 1.00 65.75 96 PRO A CA 1
ATOM 772 C C . PRO A 1 96 ? 22.333 5.678 -52.903 1.00 65.75 96 PRO A C 1
ATOM 774 O O . PRO A 1 96 ? 21.850 5.493 -51.787 1.00 65.75 96 PRO A O 1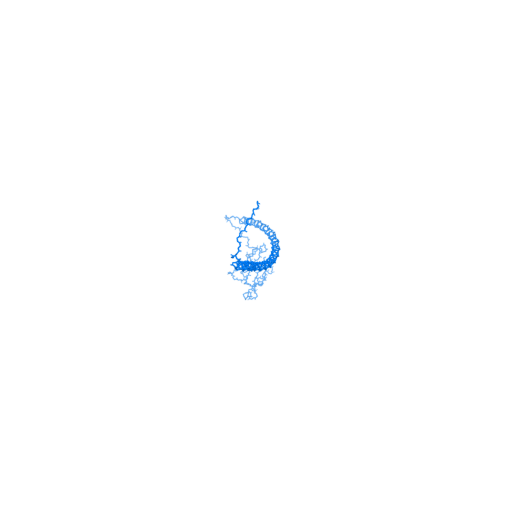
ATOM 777 N N . HIS A 1 97 ? 23.095 6.744 -53.159 1.00 71.00 97 HIS A N 1
ATOM 778 C CA . HIS A 1 97 ? 23.372 7.801 -52.189 1.00 71.00 97 HIS A CA 1
ATOM 779 C C . HIS A 1 97 ? 22.139 8.616 -51.768 1.00 71.00 97 HIS A C 1
ATOM 781 O O . HIS A 1 97 ? 22.096 9.122 -50.646 1.00 71.00 97 HIS A O 1
ATOM 787 N N . VAL A 1 98 ? 21.149 8.772 -52.648 1.00 78.38 98 VAL A N 1
ATOM 788 C CA . VAL A 1 98 ? 19.910 9.516 -52.379 1.00 78.38 98 VAL A CA 1
ATOM 789 C C . VAL A 1 98 ? 18.966 8.677 -51.523 1.00 78.38 98 VAL A C 1
ATOM 791 O O . VAL A 1 98 ? 18.438 9.198 -50.541 1.00 78.38 98 VAL A O 1
ATOM 794 N N . LEU A 1 99 ? 18.839 7.378 -51.823 1.00 81.75 99 LEU A N 1
ATOM 795 C CA . LEU A 1 99 ? 18.071 6.431 -51.009 1.00 81.75 99 LEU A CA 1
ATOM 796 C C . LEU A 1 99 ? 18.648 6.340 -49.587 1.00 81.75 99 LEU A C 1
ATOM 798 O O . LEU A 1 99 ? 17.931 6.559 -48.616 1.00 81.75 99 LEU A O 1
ATOM 802 N N . LEU A 1 100 ? 19.967 6.147 -49.453 1.00 83.75 100 LEU A N 1
ATOM 803 C CA . LEU A 1 100 ? 20.623 6.085 -48.139 1.00 83.75 100 LEU A CA 1
ATOM 804 C C . LEU A 1 100 ? 20.430 7.371 -47.322 1.00 83.75 100 LEU A C 1
ATOM 806 O O . LEU A 1 100 ? 20.301 7.332 -46.101 1.00 83.75 100 LEU A O 1
ATOM 810 N N . LYS A 1 101 ? 20.427 8.530 -47.989 1.00 87.06 101 LYS A N 1
ATOM 811 C CA . LYS A 1 101 ? 20.222 9.831 -47.342 1.00 87.06 101 LYS A CA 1
ATOM 812 C C . LYS A 1 101 ? 18.768 10.035 -46.913 1.00 87.06 101 LYS A C 1
ATOM 814 O O . LYS A 1 101 ? 18.539 10.706 -45.907 1.00 87.06 101 LYS A O 1
ATOM 819 N N . ALA A 1 102 ? 17.807 9.483 -47.654 1.00 86.88 102 ALA A N 1
ATOM 820 C CA . ALA A 1 102 ? 16.399 9.470 -47.269 1.00 86.88 102 ALA A CA 1
ATOM 821 C C . ALA A 1 102 ? 16.176 8.572 -46.043 1.00 86.88 102 ALA A C 1
ATOM 823 O O . ALA A 1 102 ? 15.620 9.046 -45.055 1.00 86.88 102 ALA A O 1
ATOM 824 N N . GLU A 1 103 ? 16.723 7.355 -46.054 1.00 91.88 103 GLU A N 1
ATOM 825 C CA . GLU A 1 103 ? 16.684 6.431 -44.912 1.00 91.88 103 GLU A CA 1
ATOM 826 C C . GLU A 1 103 ? 17.355 7.032 -43.674 1.00 91.88 103 GLU A C 1
ATOM 828 O O . GLU A 1 103 ? 16.782 7.052 -42.591 1.00 91.88 103 GLU A O 1
ATOM 833 N N . PHE A 1 104 ? 18.535 7.641 -43.822 1.00 91.69 104 PHE A N 1
ATOM 834 C CA . PHE A 1 104 ? 19.208 8.308 -42.705 1.00 91.69 104 PHE A CA 1
ATOM 835 C C . PHE A 1 104 ? 18.354 9.427 -42.088 1.00 91.69 104 PHE A C 1
ATOM 837 O O . PHE A 1 104 ? 18.317 9.579 -40.868 1.00 91.69 104 PHE A O 1
ATOM 844 N N . ARG A 1 105 ? 17.637 10.201 -42.914 1.00 92.69 105 ARG A N 1
ATOM 845 C CA . ARG A 1 105 ? 16.702 11.230 -42.433 1.00 92.69 105 ARG A CA 1
ATOM 846 C C . ARG A 1 105 ? 15.471 10.619 -41.760 1.00 92.69 105 ARG A C 1
ATOM 848 O O . ARG A 1 105 ? 15.029 11.165 -40.751 1.00 92.69 105 ARG A O 1
ATOM 855 N N . ALA A 1 106 ? 14.947 9.510 -42.281 1.00 93.94 106 ALA A N 1
ATOM 856 C CA . ALA A 1 106 ? 13.836 8.778 -41.676 1.00 93.94 106 ALA A CA 1
ATOM 857 C C . ALA A 1 106 ? 14.227 8.236 -40.293 1.00 93.94 106 ALA A C 1
ATOM 859 O O . ALA A 1 106 ? 13.583 8.583 -39.303 1.00 93.94 106 ALA A O 1
ATOM 860 N N . LEU A 1 107 ? 15.361 7.532 -40.194 1.00 95.06 107 LEU A N 1
ATOM 861 C CA . LEU A 1 107 ? 15.920 7.068 -38.921 1.00 95.06 107 LEU A CA 1
ATOM 862 C C . LEU A 1 107 ? 16.192 8.226 -37.955 1.00 95.06 107 LEU A C 1
ATOM 864 O O . LEU A 1 107 ? 15.931 8.118 -36.759 1.00 95.06 107 LEU A O 1
ATOM 868 N N . GLN A 1 108 ? 16.696 9.360 -38.444 1.00 95.44 108 GLN A N 1
ATOM 869 C CA . GLN A 1 108 ? 16.899 10.536 -37.599 1.00 95.44 108 GLN A CA 1
ATOM 870 C C . GLN A 1 108 ? 15.569 11.061 -37.031 1.00 95.44 108 GLN A C 1
ATOM 872 O O . GLN A 1 108 ? 15.515 11.460 -35.864 1.00 95.44 108 GLN A O 1
ATOM 877 N N . GLY A 1 109 ? 14.497 11.032 -37.826 1.00 96.38 109 GLY A N 1
ATOM 878 C CA . GLY A 1 109 ? 13.140 11.331 -37.375 1.00 96.38 109 GLY A CA 1
ATOM 879 C C . GLY A 1 109 ? 12.654 10.338 -36.318 1.00 96.38 109 GLY A C 1
ATOM 880 O O . GLY A 1 109 ? 12.193 10.754 -35.253 1.00 96.38 109 GLY A O 1
ATOM 881 N N . GLU A 1 110 ? 12.834 9.040 -36.554 1.00 97.00 110 GLU A N 1
ATOM 882 C CA . GLU A 1 110 ? 12.464 7.985 -35.606 1.00 97.00 110 GLU A CA 1
ATOM 883 C C . GLU A 1 110 ? 13.178 8.149 -34.263 1.00 97.00 110 GLU A C 1
ATOM 885 O O . GLU A 1 110 ? 12.524 8.184 -33.219 1.00 97.00 110 GLU A O 1
ATOM 890 N N . VAL A 1 111 ? 14.494 8.374 -34.265 1.00 97.38 111 VAL A N 1
ATOM 891 C CA . VAL A 1 111 ? 15.277 8.610 -33.041 1.00 97.38 111 VAL A CA 1
ATOM 892 C C . VAL A 1 111 ? 14.746 9.817 -32.264 1.00 97.38 111 VAL A C 1
ATOM 894 O O . VAL A 1 111 ? 14.623 9.761 -31.039 1.00 97.38 111 VAL A O 1
ATOM 897 N N . GLN A 1 112 ? 14.376 10.903 -32.949 1.00 96.81 112 GLN A N 1
ATOM 898 C CA . GLN A 1 112 ? 13.784 12.069 -32.288 1.00 96.81 112 GLN A CA 1
ATOM 899 C C . GLN A 1 112 ? 12.413 11.754 -31.678 1.00 96.81 112 GLN A C 1
ATOM 901 O O . GLN A 1 112 ? 12.119 12.200 -30.565 1.00 96.81 112 GLN A O 1
ATOM 906 N N . THR A 1 113 ? 11.569 10.981 -32.366 1.00 97.44 113 THR A N 1
ATOM 907 C CA . THR A 1 113 ? 10.263 10.572 -31.823 1.00 97.44 113 THR A CA 1
ATOM 908 C C . THR A 1 113 ? 10.411 9.655 -30.610 1.00 97.44 113 THR A C 1
ATOM 910 O O . THR A 1 113 ? 9.775 9.903 -29.584 1.00 97.44 113 THR A O 1
ATOM 913 N N . LEU A 1 114 ? 11.327 8.685 -30.669 1.00 98.00 114 LEU A N 1
ATOM 914 C CA . LEU A 1 114 ? 11.691 7.815 -29.552 1.00 98.00 114 LEU A CA 1
ATOM 915 C C . LEU A 1 114 ? 12.215 8.619 -28.361 1.00 98.00 114 LEU A C 1
ATOM 917 O O . LEU A 1 114 ? 11.825 8.363 -27.222 1.00 98.00 114 LEU A O 1
ATOM 921 N N . HIS A 1 115 ? 13.045 9.636 -28.602 1.00 97.88 115 HIS A N 1
ATOM 922 C CA . HIS A 1 115 ? 13.550 10.495 -27.534 1.00 97.88 115 HIS A CA 1
ATOM 923 C C . HIS A 1 115 ? 12.420 11.260 -26.829 1.00 97.88 115 HIS A C 1
ATOM 925 O O . HIS A 1 115 ? 12.365 11.297 -25.598 1.00 97.88 115 HIS A O 1
ATOM 931 N N . ARG A 1 116 ? 11.465 11.806 -27.593 1.00 98.19 116 ARG A N 1
ATOM 932 C CA . ARG A 1 116 ? 10.272 12.469 -27.035 1.00 98.19 116 ARG A CA 1
ATOM 933 C C . ARG A 1 116 ? 9.391 11.491 -26.257 1.00 98.19 116 ARG A C 1
ATOM 935 O O . ARG A 1 116 ? 8.914 11.834 -25.178 1.00 98.19 116 ARG A O 1
ATOM 942 N N . ALA A 1 117 ? 9.190 10.277 -26.770 1.00 97.62 117 ALA A N 1
ATOM 943 C CA . ALA A 1 117 ? 8.430 9.237 -26.078 1.00 97.62 117 ALA A CA 1
ATOM 944 C C . ALA A 1 117 ? 9.093 8.849 -24.747 1.00 97.62 117 ALA A C 1
ATOM 946 O O . ALA A 1 117 ? 8.426 8.813 -23.714 1.00 97.62 117 ALA A O 1
ATOM 947 N N . ARG A 1 118 ? 10.420 8.671 -24.740 1.00 97.94 118 ARG A N 1
ATOM 948 C CA . ARG A 1 118 ? 11.201 8.418 -23.522 1.00 97.94 118 ARG A CA 1
ATOM 949 C C . ARG A 1 118 ? 11.030 9.535 -22.492 1.00 97.94 118 ARG A C 1
ATOM 951 O O . ARG A 1 118 ? 10.812 9.232 -21.324 1.00 97.94 118 ARG A O 1
ATOM 958 N N . GLN A 1 119 ? 11.108 10.800 -22.906 1.00 98.25 119 GLN A N 1
ATOM 959 C CA . GLN A 1 119 ? 10.916 11.942 -22.001 1.00 98.25 119 GLN A CA 1
ATOM 960 C C . GLN A 1 119 ? 9.502 11.977 -21.399 1.00 98.25 119 GLN A C 1
ATOM 962 O O . GLN A 1 119 ? 9.331 12.258 -20.213 1.00 98.25 119 GLN A O 1
ATOM 967 N N . ARG A 1 120 ? 8.470 11.653 -22.190 1.00 98.31 120 ARG A N 1
ATOM 968 C CA . ARG A 1 120 ? 7.092 11.548 -21.683 1.00 98.31 120 ARG A CA 1
ATOM 969 C C . ARG A 1 120 ? 6.972 10.449 -20.634 1.00 98.31 120 ARG A C 1
ATOM 971 O O . ARG A 1 120 ? 6.453 10.712 -19.553 1.00 98.31 120 ARG A O 1
ATOM 978 N N . LEU A 1 121 ? 7.518 9.266 -20.915 1.00 98.38 121 LEU A N 1
ATOM 979 C CA . LEU A 1 121 ? 7.511 8.147 -19.975 1.00 98.38 121 LEU A CA 1
ATOM 980 C C . LEU A 1 121 ? 8.287 8.469 -18.695 1.00 98.38 121 LEU A C 1
ATOM 982 O O . LEU A 1 121 ? 7.805 8.163 -17.610 1.00 98.38 121 LEU A O 1
ATOM 986 N N . SER A 1 122 ? 9.442 9.137 -18.780 1.00 98.12 122 SER A N 1
ATOM 987 C CA . SER A 1 122 ? 10.179 9.544 -17.577 1.00 98.12 122 SER A CA 1
ATOM 988 C C . SER A 1 122 ? 9.392 10.540 -16.727 1.00 98.12 122 SER A C 1
ATOM 990 O O . SER A 1 122 ? 9.402 10.441 -15.502 1.00 98.12 122 SER A O 1
ATOM 992 N N . ASN A 1 123 ? 8.665 11.464 -17.361 1.00 98.25 123 ASN A N 1
ATOM 993 C CA . ASN A 1 123 ? 7.819 12.422 -16.651 1.00 98.25 123 ASN A CA 1
ATOM 994 C C . ASN A 1 123 ? 6.620 11.734 -15.986 1.00 98.25 123 ASN A C 1
ATOM 996 O O . ASN A 1 123 ? 6.325 12.023 -14.827 1.00 98.25 123 ASN A O 1
ATOM 1000 N N . GLN A 1 124 ? 5.973 10.794 -16.683 1.00 98.38 124 GLN A N 1
ATOM 1001 C CA . GLN A 1 124 ? 4.890 9.979 -16.124 1.00 98.38 124 GLN A CA 1
ATOM 1002 C C . GLN A 1 124 ? 5.384 9.126 -14.954 1.00 98.38 124 GLN A C 1
ATOM 1004 O O . GLN A 1 124 ? 4.751 9.100 -13.904 1.00 98.38 124 GLN A O 1
ATOM 1009 N N . LEU A 1 125 ? 6.555 8.497 -15.080 1.00 98.56 125 LEU A N 1
ATOM 1010 C CA . LEU A 1 125 ? 7.158 7.731 -13.993 1.00 98.56 125 LEU A CA 1
ATOM 1011 C C . LEU A 1 125 ? 7.418 8.630 -12.775 1.00 98.56 125 LEU A C 1
ATOM 1013 O O . LEU A 1 125 ? 7.072 8.268 -11.657 1.00 98.56 125 LEU A O 1
ATOM 1017 N N . ALA A 1 126 ? 7.966 9.832 -12.977 1.00 97.81 126 ALA A N 1
ATOM 1018 C CA . ALA A 1 126 ? 8.209 10.788 -11.897 1.00 97.81 126 ALA A CA 1
ATOM 1019 C C . ALA A 1 126 ? 6.916 11.309 -11.237 1.00 97.81 126 ALA A C 1
ATOM 1021 O O . ALA A 1 126 ? 6.927 11.679 -10.061 1.00 97.81 126 ALA A O 1
ATOM 1022 N N . GLN A 1 127 ? 5.803 11.376 -11.972 1.00 98.38 127 GLN A N 1
ATOM 1023 C CA . GLN A 1 127 ? 4.479 11.658 -11.404 1.00 98.38 127 GLN A CA 1
ATOM 1024 C C . GLN A 1 127 ? 4.001 10.483 -10.549 1.00 98.38 127 GLN A C 1
ATOM 1026 O O . GLN A 1 127 ? 3.769 10.670 -9.358 1.00 98.38 127 GLN A O 1
ATOM 1031 N N . LEU A 1 128 ? 4.003 9.267 -11.101 1.00 98.50 128 LEU A N 1
ATOM 1032 C CA . LEU A 1 128 ? 3.597 8.058 -10.382 1.00 98.50 128 LEU A CA 1
ATOM 1033 C C . LEU A 1 128 ? 4.425 7.823 -9.115 1.00 98.50 128 LEU A C 1
ATOM 1035 O O . LEU A 1 128 ? 3.878 7.445 -8.086 1.00 98.50 128 LEU A O 1
ATOM 1039 N N . TRP A 1 129 ? 5.729 8.104 -9.140 1.00 98.19 129 TRP A N 1
ATOM 1040 C CA . TRP A 1 129 ? 6.575 8.031 -7.946 1.00 98.19 129 TRP A CA 1
ATOM 1041 C C . TRP A 1 129 ? 6.151 9.015 -6.851 1.00 98.19 129 TRP A C 1
ATOM 1043 O O . TRP A 1 129 ? 6.184 8.670 -5.669 1.00 98.19 129 TRP A O 1
ATOM 1053 N N . ARG A 1 130 ? 5.754 10.240 -7.218 1.00 98.50 130 ARG A N 1
ATOM 1054 C CA . ARG A 1 130 ? 5.260 11.236 -6.254 1.00 98.50 130 ARG A CA 1
ATOM 1055 C C . ARG A 1 130 ? 3.907 10.832 -5.691 1.00 98.50 130 ARG A C 1
ATOM 1057 O O . ARG A 1 130 ? 3.710 10.932 -4.482 1.00 98.50 130 ARG A O 1
ATOM 1064 N N . ASP A 1 131 ? 3.016 10.351 -6.545 1.00 98.31 131 ASP A N 1
ATOM 1065 C CA . ASP A 1 131 ? 1.680 9.929 -6.137 1.00 98.31 131 ASP A CA 1
ATOM 1066 C C . ASP A 1 131 ? 1.743 8.685 -5.252 1.00 98.31 131 ASP A C 1
ATOM 1068 O O . ASP A 1 131 ? 1.119 8.663 -4.198 1.00 98.31 131 ASP A O 1
ATOM 1072 N N . ASN A 1 132 ? 2.590 7.708 -5.585 1.00 98.50 132 ASN A N 1
ATOM 1073 C CA . ASN A 1 132 ? 2.811 6.531 -4.747 1.00 98.50 132 ASN A CA 1
ATOM 1074 C C . ASN A 1 132 ? 3.354 6.920 -3.362 1.00 98.50 132 ASN A C 1
ATOM 1076 O O . ASN A 1 132 ? 2.838 6.472 -2.343 1.00 98.50 132 ASN A O 1
ATOM 1080 N N . ARG A 1 133 ? 4.322 7.847 -3.291 1.00 98.06 133 ARG A N 1
ATOM 1081 C CA . ARG A 1 133 ? 4.786 8.373 -1.996 1.00 98.06 133 ARG A CA 1
ATOM 1082 C C . ARG A 1 133 ? 3.651 9.033 -1.211 1.00 98.06 133 ARG A C 1
ATOM 1084 O O . ARG A 1 133 ? 3.488 8.739 -0.031 1.00 98.06 133 ARG A O 1
ATOM 1091 N N . ARG A 1 134 ? 2.839 9.883 -1.846 1.00 98.44 134 ARG A N 1
ATOM 1092 C CA . ARG A 1 134 ? 1.679 10.523 -1.196 1.00 98.44 134 ARG A CA 1
ATOM 1093 C C . ARG A 1 134 ? 0.681 9.492 -0.674 1.00 98.44 134 ARG A C 1
ATOM 1095 O O . ARG A 1 134 ? 0.262 9.588 0.473 1.00 98.44 134 ARG A O 1
ATOM 1102 N N . LEU A 1 135 ? 0.349 8.491 -1.485 1.00 98.38 135 LEU A N 1
ATOM 1103 C CA . LEU A 1 135 ? -0.546 7.405 -1.096 1.00 98.38 135 LEU A CA 1
ATOM 1104 C C . LEU A 1 135 ? 0.030 6.581 0.055 1.00 98.38 135 LEU A C 1
ATOM 1106 O O . LEU A 1 135 ? -0.712 6.272 0.978 1.00 98.38 135 LEU A O 1
ATOM 1110 N N . SER A 1 136 ? 1.336 6.300 0.065 1.00 98.19 136 SER A N 1
ATOM 1111 C CA . SER A 1 136 ? 1.969 5.596 1.186 1.00 98.19 136 SER A CA 1
ATOM 1112 C C . SER A 1 136 ? 1.888 6.387 2.493 1.00 98.19 136 SER A C 1
ATOM 1114 O O . SER A 1 136 ? 1.581 5.815 3.533 1.00 98.19 136 SER A O 1
ATOM 1116 N N . PHE A 1 137 ? 2.072 7.712 2.448 1.00 98.25 137 PHE A N 1
ATOM 1117 C CA . PHE A 1 137 ? 1.915 8.547 3.640 1.00 98.25 137 PHE A CA 1
ATOM 1118 C C . PHE A 1 137 ? 0.465 8.567 4.122 1.00 98.25 137 PHE A C 1
ATOM 1120 O O . PHE A 1 137 ? 0.217 8.422 5.317 1.00 98.25 137 PHE A O 1
ATOM 1127 N N . ASN A 1 138 ? -0.492 8.689 3.200 1.00 98.06 138 ASN A N 1
ATOM 1128 C CA . ASN A 1 138 ? -1.912 8.648 3.537 1.00 98.06 138 ASN A CA 1
ATOM 1129 C C . ASN A 1 138 ? -2.321 7.285 4.115 1.00 98.06 138 ASN A C 1
ATOM 1131 O O . ASN A 1 138 ? -3.088 7.247 5.070 1.00 98.06 138 ASN A O 1
ATOM 1135 N N . ALA A 1 139 ? -1.795 6.181 3.581 1.00 98.31 139 ALA A N 1
ATOM 1136 C CA . ALA A 1 139 ? -2.047 4.838 4.096 1.00 98.31 139 ALA A CA 1
ATOM 1137 C C . ALA A 1 139 ? -1.557 4.696 5.543 1.00 98.31 139 ALA A C 1
ATOM 1139 O O . ALA A 1 139 ? -2.345 4.336 6.411 1.00 98.31 139 ALA A O 1
ATOM 1140 N N . MET A 1 140 ? -0.315 5.100 5.832 1.00 98.25 140 MET A N 1
ATOM 1141 C CA . MET A 1 140 ? 0.223 5.090 7.200 1.00 98.25 140 MET A CA 1
ATOM 1142 C C . MET A 1 140 ? -0.603 5.980 8.150 1.00 98.25 140 MET A C 1
ATOM 1144 O O . MET A 1 140 ? -0.888 5.604 9.288 1.00 98.25 140 MET A O 1
ATOM 1148 N N . ALA A 1 141 ? -1.038 7.158 7.691 1.00 98.31 141 ALA A N 1
ATOM 1149 C CA . ALA A 1 141 ? -1.897 8.042 8.480 1.00 98.31 141 ALA A CA 1
ATOM 1150 C C . ALA A 1 141 ? -3.269 7.405 8.779 1.00 98.31 141 ALA A C 1
ATOM 1152 O O . ALA A 1 141 ? -3.770 7.499 9.898 1.00 98.31 141 ALA A O 1
ATOM 1153 N N . LEU A 1 142 ? -3.864 6.704 7.812 1.00 98.50 142 LEU A N 1
ATOM 1154 C CA . LEU A 1 142 ? -5.115 5.975 8.019 1.00 98.50 142 LEU A CA 1
ATOM 1155 C C . LEU A 1 142 ? -4.939 4.768 8.944 1.00 98.50 142 LEU A C 1
ATOM 1157 O O . LEU A 1 142 ? -5.802 4.517 9.778 1.00 98.50 142 LEU A O 1
ATOM 1161 N N . GLU A 1 143 ? -3.833 4.035 8.838 1.00 98.19 143 GLU A N 1
ATOM 1162 C CA . GLU A 1 143 ? -3.521 2.909 9.726 1.00 98.19 143 GLU A CA 1
ATOM 1163 C C . GLU A 1 143 ? -3.389 3.364 11.181 1.00 98.19 143 GLU A C 1
ATOM 1165 O O . GLU A 1 143 ? -4.013 2.786 12.070 1.00 98.19 143 GLU A O 1
ATOM 1170 N N . THR A 1 144 ? -2.652 4.450 11.424 1.00 98.19 144 THR A N 1
ATOM 1171 C CA . THR A 1 144 ? -2.527 5.038 12.769 1.00 98.19 144 THR A CA 1
ATOM 1172 C C . THR A 1 144 ? -3.865 5.533 13.317 1.00 98.19 144 THR A C 1
ATOM 1174 O O . THR A 1 144 ? -4.180 5.280 14.480 1.00 98.19 144 THR A O 1
ATOM 1177 N N . HIS A 1 145 ? -4.694 6.172 12.486 1.00 98.25 145 HIS A N 1
ATOM 1178 C CA . HIS A 1 145 ? -6.035 6.591 12.892 1.00 98.25 145 HIS A CA 1
ATOM 1179 C C . HIS A 1 145 ? -6.946 5.395 13.212 1.00 98.25 145 HIS A C 1
ATOM 1181 O O . HIS A 1 145 ? -7.636 5.398 14.229 1.00 98.25 145 HIS A O 1
ATOM 1187 N N . ASN A 1 146 ? -6.907 4.341 12.394 1.00 98.25 146 ASN A N 1
ATOM 1188 C CA . ASN A 1 146 ? -7.660 3.114 12.643 1.00 98.25 146 ASN A CA 1
ATOM 1189 C C . ASN A 1 146 ? -7.222 2.428 13.941 1.00 98.25 146 ASN A C 1
ATOM 1191 O O . ASN A 1 146 ? -8.076 1.980 14.702 1.00 98.25 146 ASN A O 1
ATOM 1195 N N . ALA A 1 147 ? -5.919 2.385 14.231 1.00 98.31 147 ALA A N 1
ATOM 1196 C CA . ALA A 1 147 ? -5.410 1.839 15.486 1.00 98.31 147 ALA A CA 1
ATOM 1197 C C . ALA A 1 147 ? -5.922 2.630 16.704 1.00 98.31 147 ALA A C 1
ATOM 1199 O O . ALA A 1 147 ? -6.341 2.033 17.697 1.00 98.31 147 ALA A O 1
ATOM 1200 N N . LEU A 1 148 ? -5.964 3.965 16.613 1.00 98.56 148 LEU A N 1
ATOM 1201 C CA . LEU A 1 148 ? -6.526 4.817 17.665 1.00 98.56 148 LEU A CA 1
ATOM 1202 C C . LEU A 1 148 ? -8.024 4.553 17.873 1.00 98.56 148 LEU A C 1
ATOM 1204 O O . LEU A 1 148 ? -8.467 4.373 19.006 1.00 98.56 148 LEU A O 1
ATOM 1208 N N . LEU A 1 149 ? -8.799 4.478 16.788 1.00 98.50 149 LEU A N 1
ATOM 1209 C CA . LEU A 1 149 ? -10.228 4.167 16.861 1.00 98.50 149 LEU A CA 1
ATOM 1210 C C . LEU A 1 149 ? -10.481 2.777 17.450 1.00 98.50 149 LEU A C 1
ATOM 1212 O O . LEU A 1 149 ? -11.416 2.597 18.224 1.00 98.50 149 LEU A O 1
ATOM 1216 N N . GLN A 1 150 ? -9.652 1.786 17.122 1.00 98.25 150 GLN A N 1
ATOM 1217 C CA . GLN A 1 150 ? -9.742 0.452 17.717 1.00 98.25 150 GLN A CA 1
ATOM 1218 C C . GLN A 1 150 ? -9.465 0.478 19.223 1.00 98.25 150 GLN A C 1
ATOM 1220 O O . GLN A 1 150 ? -10.194 -0.167 19.978 1.00 98.25 150 GLN A O 1
ATOM 1225 N N . ALA A 1 151 ? -8.472 1.252 19.674 1.00 98.06 151 ALA A N 1
ATOM 1226 C CA . ALA A 1 151 ? -8.198 1.433 21.097 1.00 98.06 151 ALA A CA 1
ATOM 1227 C C . ALA A 1 151 ? -9.388 2.085 21.823 1.00 98.06 151 ALA A C 1
ATOM 1229 O O . ALA A 1 151 ? -9.857 1.547 22.828 1.00 98.06 151 ALA A O 1
ATOM 1230 N N . GLN A 1 152 ? -9.942 3.166 21.261 1.00 98.38 152 GLN A N 1
ATOM 1231 C CA . GLN A 1 152 ? -11.110 3.857 21.814 1.00 98.38 152 GLN A CA 1
ATOM 1232 C C . GLN A 1 152 ? -12.350 2.950 21.850 1.00 98.38 152 GLN A C 1
ATOM 1234 O O . GLN A 1 152 ? -13.059 2.891 22.852 1.00 98.38 152 GLN A O 1
ATOM 1239 N N . ASN A 1 153 ? -12.593 2.182 20.786 1.00 98.12 153 ASN A N 1
ATOM 1240 C CA . ASN A 1 153 ? -13.673 1.198 20.759 1.00 98.12 153 ASN A CA 1
ATOM 1241 C C . ASN A 1 153 ? -13.484 0.126 21.842 1.00 98.12 153 ASN A C 1
ATOM 1243 O O . ASN A 1 153 ? -14.455 -0.272 22.483 1.00 98.12 153 ASN A O 1
ATOM 1247 N N . GLY A 1 154 ? -12.248 -0.318 22.082 1.00 98.25 154 GLY A N 1
ATOM 1248 C CA . GLY A 1 154 ? -11.930 -1.252 23.161 1.00 98.25 154 GLY A CA 1
ATOM 1249 C C . GLY A 1 154 ? -12.165 -0.671 24.561 1.00 98.25 154 GLY A C 1
ATOM 1250 O O . GLY A 1 154 ? -12.586 -1.398 25.459 1.00 98.25 154 GLY A O 1
ATOM 1251 N N . GLU A 1 155 ? -11.920 0.625 24.766 1.00 98.25 155 GLU A N 1
ATOM 1252 C CA . GLU A 1 155 ? -12.237 1.333 26.017 1.00 98.25 155 GLU A CA 1
ATOM 1253 C C . GLU A 1 155 ? -13.744 1.425 26.243 1.00 98.25 155 GLU A C 1
ATOM 1255 O O . GLU A 1 155 ? -14.235 0.966 27.274 1.00 98.25 155 GLU A O 1
ATOM 1260 N N . LEU 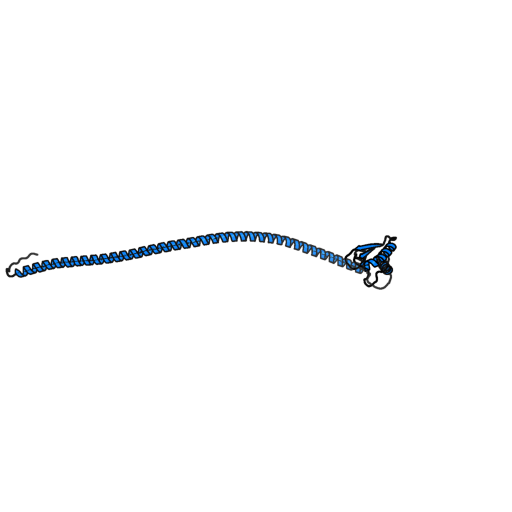A 1 156 ? -14.489 1.893 25.240 1.00 98.44 156 LEU A N 1
ATOM 1261 C CA . LEU A 1 156 ? -15.949 1.989 25.303 1.00 98.44 156 LEU A CA 1
ATOM 1262 C C . LEU A 1 156 ? -16.609 0.625 25.538 1.00 98.44 156 LEU A C 1
ATOM 1264 O O . LEU A 1 156 ? -17.593 0.516 26.268 1.00 98.44 156 LEU A O 1
ATOM 1268 N N . GLN A 1 157 ? -16.068 -0.445 24.951 1.00 98.06 157 GLN A N 1
ATOM 1269 C CA . GLN A 1 157 ? -16.547 -1.803 25.209 1.00 98.06 157 GLN A CA 1
ATOM 1270 C C . GLN A 1 157 ? -16.328 -2.226 26.665 1.00 98.06 157 GLN A C 1
ATOM 1272 O O . GLN A 1 157 ? -17.229 -2.818 27.260 1.00 98.06 157 GLN A O 1
ATOM 1277 N N . ARG A 1 158 ? -15.170 -1.904 27.255 1.00 98.19 158 ARG A N 1
ATOM 1278 C CA . ARG A 1 158 ? -14.888 -2.179 28.673 1.00 98.19 158 ARG A CA 1
ATOM 1279 C C . ARG A 1 158 ? -15.823 -1.400 29.594 1.00 98.19 158 ARG A C 1
ATOM 1281 O O . ARG A 1 158 ? -16.393 -1.988 30.510 1.00 98.19 158 ARG A O 1
ATOM 1288 N N . GLU A 1 159 ? -16.036 -0.116 29.320 1.00 98.12 159 GLU A N 1
ATOM 1289 C CA . GLU A 1 159 ? -16.988 0.713 30.067 1.00 98.12 159 GLU A CA 1
ATOM 1290 C C . GLU A 1 159 ? -18.409 0.159 29.971 1.00 98.12 159 GLU A C 1
ATOM 1292 O O . GLU A 1 159 ? -19.086 -0.001 30.986 1.00 98.12 159 GLU A O 1
ATOM 1297 N N . ARG A 1 160 ? -18.843 -0.228 28.766 1.00 98.44 160 ARG A N 1
ATOM 1298 C CA . ARG A 1 160 ? -20.151 -0.852 28.552 1.00 98.44 160 ARG A CA 1
ATOM 1299 C C . ARG A 1 160 ? -20.308 -2.136 29.366 1.00 98.44 160 ARG A C 1
ATOM 1301 O O . ARG A 1 160 ? -21.364 -2.334 29.960 1.00 98.44 160 ARG A O 1
ATOM 1308 N N . LEU A 1 161 ? -19.301 -3.011 29.388 1.00 98.50 161 LEU A N 1
ATOM 1309 C CA . LEU A 1 161 ? -19.354 -4.254 30.166 1.00 98.50 161 LEU A CA 1
ATOM 1310 C C . LEU A 1 161 ? -19.459 -3.971 31.670 1.00 98.50 161 LEU A C 1
ATOM 1312 O O . LEU A 1 161 ? -20.337 -4.530 32.323 1.00 98.50 161 LEU A O 1
ATOM 1316 N N . SER A 1 162 ? -18.649 -3.042 32.184 1.00 98.25 162 SER A N 1
ATOM 1317 C CA . SER A 1 162 ? -18.703 -2.603 33.586 1.00 98.25 162 SER A CA 1
ATOM 1318 C C . SER A 1 162 ? -20.080 -2.044 33.958 1.00 98.25 162 SER A C 1
ATOM 1320 O O . SER A 1 162 ? -20.676 -2.450 34.956 1.00 98.25 162 SER A O 1
ATOM 1322 N N . LEU A 1 163 ? -20.651 -1.180 33.114 1.00 98.50 163 LEU A N 1
ATOM 1323 C CA . LEU A 1 163 ? -21.997 -0.643 33.322 1.00 98.50 163 LEU A CA 1
ATOM 1324 C C . LEU A 1 163 ? -23.060 -1.746 33.318 1.00 98.50 163 LEU A C 1
ATOM 1326 O O . LEU A 1 163 ? -23.962 -1.733 34.152 1.00 98.50 163 LEU A O 1
ATOM 1330 N N . VAL A 1 164 ? -22.960 -2.727 32.417 1.00 98.38 164 VAL A N 1
ATOM 1331 C CA . VAL A 1 164 ? -23.887 -3.869 32.382 1.00 98.38 164 VAL A CA 1
ATOM 1332 C C . VAL A 1 164 ? -23.804 -4.690 33.670 1.00 98.38 164 VAL A C 1
ATOM 1334 O O . VAL A 1 164 ? -24.841 -5.089 34.199 1.00 98.38 164 VAL A O 1
ATOM 1337 N N . GLU A 1 165 ? -22.607 -4.936 34.197 1.00 98.00 165 GLU A N 1
ATOM 1338 C CA . GLU A 1 165 ? -22.425 -5.634 35.475 1.00 98.00 165 GLU A CA 1
ATOM 1339 C C . GLU A 1 165 ? -23.015 -4.842 36.645 1.00 98.00 165 GLU A C 1
ATOM 1341 O O . GLU A 1 165 ? -23.772 -5.397 37.445 1.00 98.00 165 GLU A O 1
ATOM 1346 N N . GLN A 1 166 ? -22.769 -3.532 36.696 1.00 98.31 166 GLN A N 1
ATOM 1347 C CA . GLN A 1 166 ? -23.360 -2.651 37.703 1.00 98.31 166 GLN A CA 1
ATOM 1348 C C . GLN A 1 166 ? -24.891 -2.640 37.627 1.00 98.31 166 GLN A C 1
ATOM 1350 O O . GLN A 1 166 ? -25.560 -2.743 38.656 1.00 98.31 166 GLN A O 1
ATOM 1355 N N . HIS A 1 167 ? -25.464 -2.569 36.423 1.00 98.06 167 HIS A N 1
ATOM 1356 C CA . HIS A 1 167 ? -26.911 -2.631 36.228 1.00 98.06 167 HIS A CA 1
ATOM 1357 C C . HIS A 1 167 ? -27.499 -3.970 36.671 1.00 98.06 167 HIS A C 1
ATOM 1359 O O . HIS A 1 167 ? -28.562 -3.984 37.293 1.00 98.06 167 HIS A O 1
ATOM 1365 N N . LYS A 1 168 ? -26.820 -5.091 36.400 1.00 98.12 168 LYS A N 1
ATOM 1366 C CA . LYS A 1 168 ? -27.245 -6.416 36.875 1.00 98.12 168 LYS A CA 1
ATOM 1367 C C . LYS A 1 168 ? -27.250 -6.485 38.398 1.00 98.12 168 LYS A C 1
ATOM 1369 O O . LYS A 1 168 ? -28.248 -6.903 38.977 1.00 98.12 168 LYS A O 1
ATOM 1374 N N . GLU A 1 169 ? -26.181 -6.025 39.043 1.00 98.06 169 GLU A N 1
ATOM 1375 C CA . GLU A 1 169 ? -26.086 -6.042 40.504 1.00 98.06 169 GLU A CA 1
ATOM 1376 C C . GLU A 1 169 ? -27.127 -5.119 41.147 1.00 98.06 169 GLU A C 1
ATOM 1378 O O . GLU A 1 169 ? -27.812 -5.513 42.089 1.00 98.06 169 GLU A O 1
ATOM 1383 N N . LYS A 1 170 ? -27.342 -3.921 40.591 1.00 98.25 170 LYS A N 1
ATOM 1384 C CA . LYS A 1 170 ? -28.416 -3.025 41.042 1.00 98.25 170 LYS A CA 1
ATOM 1385 C C . LYS A 1 170 ? -29.799 -3.636 40.850 1.00 98.25 170 LYS A C 1
ATOM 1387 O O . LYS A 1 170 ? -30.633 -3.518 41.741 1.00 98.25 170 LYS A O 1
ATOM 1392 N N . SER A 1 171 ? -30.033 -4.331 39.741 1.00 98.00 171 SER A N 1
ATOM 1393 C CA . SER A 1 171 ? -31.297 -5.037 39.501 1.00 98.00 171 SER A CA 1
ATOM 1394 C C . SER A 1 171 ? -31.515 -6.163 40.515 1.00 98.00 171 SER A C 1
ATOM 1396 O O . SER A 1 171 ? -32.627 -6.325 41.010 1.00 98.00 171 SER A O 1
ATOM 1398 N N . ARG A 1 172 ? -30.455 -6.895 40.891 1.00 98.06 172 ARG A N 1
ATOM 1399 C CA . ARG A 1 172 ? -30.506 -7.913 41.951 1.00 98.06 172 ARG A CA 1
ATOM 1400 C C . ARG A 1 172 ? -30.841 -7.295 43.309 1.00 98.06 172 ARG A C 1
ATOM 1402 O O . ARG A 1 172 ? -31.753 -7.769 43.977 1.00 98.06 172 ARG A O 1
ATOM 1409 N N . GLN A 1 173 ? -30.165 -6.204 43.676 1.00 97.88 173 GLN A N 1
ATOM 1410 C CA . GLN A 1 173 ? -30.424 -5.464 44.920 1.00 97.88 173 GLN A CA 1
ATOM 1411 C C . GLN A 1 173 ? -31.864 -4.944 44.989 1.00 97.88 173 GLN A C 1
ATOM 1413 O O . GLN A 1 173 ? -32.516 -5.063 46.025 1.00 97.88 173 GLN A O 1
ATOM 1418 N N . LEU A 1 174 ? -32.380 -4.401 43.883 1.00 98.06 174 LEU A N 1
ATOM 1419 C CA . LEU A 1 174 ? -33.772 -3.962 43.791 1.00 98.06 174 LEU A CA 1
ATOM 1420 C C . LEU A 1 174 ? -34.743 -5.142 43.917 1.00 98.06 174 LEU A C 1
ATOM 1422 O O . LEU A 1 174 ? -35.715 -5.034 44.655 1.00 98.06 174 LEU A O 1
ATOM 1426 N N . GLY A 1 175 ? -34.462 -6.278 43.272 1.00 98.12 175 GLY A N 1
ATOM 1427 C CA . GLY A 1 175 ? -35.273 -7.491 43.406 1.00 98.12 175 GLY A CA 1
ATOM 1428 C C . GLY A 1 175 ? -35.338 -8.013 44.845 1.00 98.12 175 GLY A C 1
ATOM 1429 O O . GLY A 1 175 ? -36.412 -8.362 45.328 1.00 98.12 175 GLY A O 1
ATOM 1430 N N . GLU A 1 176 ? -34.215 -8.006 45.565 1.00 98.25 176 GLU A N 1
ATOM 1431 C CA . GLU A 1 176 ? -34.168 -8.381 46.985 1.00 98.25 176 GLU A CA 1
ATOM 1432 C C . GLU A 1 176 ? -34.935 -7.399 47.875 1.00 98.25 176 GLU A C 1
ATOM 1434 O O . GLU A 1 176 ? -35.660 -7.825 48.773 1.00 98.25 176 GLU A O 1
ATOM 1439 N N . ALA A 1 177 ? -34.808 -6.093 47.624 1.00 98.00 177 ALA A N 1
ATOM 1440 C CA . ALA A 1 177 ? -35.556 -5.073 48.353 1.00 98.00 177 ALA A CA 1
ATOM 1441 C C . ALA A 1 177 ? -37.069 -5.216 48.129 1.00 98.00 177 ALA A C 1
ATOM 1443 O O . ALA A 1 177 ? -37.828 -5.177 49.094 1.00 98.00 177 ALA A O 1
ATOM 1444 N N . VAL A 1 178 ? -37.501 -5.455 46.885 1.00 98.19 178 VAL A N 1
ATOM 1445 C CA . VAL A 1 178 ? -38.908 -5.729 46.553 1.00 98.19 178 VAL A CA 1
ATOM 1446 C C . VAL A 1 178 ? -39.396 -6.989 47.263 1.00 98.19 178 VAL A C 1
ATOM 1448 O O . VAL A 1 178 ? -40.467 -6.960 47.860 1.00 98.19 178 VAL A O 1
ATOM 1451 N N . ARG A 1 179 ? -38.604 -8.070 47.279 1.00 98.31 179 ARG A N 1
ATOM 1452 C CA . ARG A 1 179 ? -38.983 -9.303 47.984 1.00 98.31 179 ARG A CA 1
ATOM 1453 C C . ARG A 1 179 ? -39.164 -9.075 49.485 1.00 98.31 179 ARG A C 1
ATOM 1455 O O . ARG A 1 179 ? -40.153 -9.522 50.045 1.00 98.31 179 ARG A O 1
ATOM 1462 N N . ARG A 1 180 ? -38.256 -8.330 50.123 1.00 97.88 180 ARG A N 1
ATOM 1463 C CA . ARG A 1 180 ? -38.379 -7.965 51.546 1.00 97.88 180 ARG A CA 1
ATOM 1464 C C . ARG A 1 180 ? -39.605 -7.100 51.820 1.00 97.88 180 ARG A C 1
ATOM 1466 O O . ARG A 1 180 ? -40.258 -7.285 52.838 1.00 97.88 180 ARG A O 1
ATOM 1473 N N . LEU A 1 181 ? -39.916 -6.153 50.934 1.00 97.75 181 LEU A N 1
ATOM 1474 C CA . LEU A 1 181 ? -41.128 -5.343 51.059 1.00 97.75 181 LEU A CA 1
ATOM 1475 C C . LEU A 1 181 ? -42.390 -6.200 50.924 1.00 97.75 181 LEU A C 1
ATOM 1477 O O . LEU A 1 181 ? -43.328 -5.978 51.679 1.00 97.75 181 LEU A O 1
ATOM 1481 N N . GLN A 1 182 ? -42.388 -7.198 50.036 1.00 97.94 182 GLN A N 1
ATOM 1482 C CA . GLN A 1 182 ? -43.487 -8.156 49.923 1.00 97.94 182 GLN A CA 1
ATOM 1483 C C . GLN A 1 182 ? -43.635 -8.994 51.198 1.00 97.94 182 GLN A C 1
ATOM 1485 O O . GLN A 1 182 ? -44.724 -9.069 51.745 1.00 97.94 182 GLN A O 1
ATOM 1490 N N . GLU A 1 183 ? -42.537 -9.543 51.726 1.00 97.75 183 GLU A N 1
ATOM 1491 C CA . GLU A 1 183 ? -42.542 -10.312 52.981 1.00 97.75 183 GLU A CA 1
ATOM 1492 C C . GLU A 1 183 ? -43.099 -9.480 54.158 1.00 97.75 183 GLU A C 1
ATOM 1494 O O . GLU A 1 183 ? -43.877 -9.981 54.970 1.00 97.75 183 GLU A O 1
ATOM 1499 N N . LEU A 1 184 ? -42.738 -8.193 54.244 1.00 97.75 184 LEU A N 1
ATOM 1500 C CA . LEU A 1 184 ? -43.273 -7.270 55.252 1.00 97.75 184 LEU A CA 1
ATOM 1501 C C . LEU A 1 184 ? -44.753 -6.939 55.021 1.00 97.75 184 LEU A C 1
ATOM 1503 O O . LEU A 1 184 ? -45.501 -6.830 55.993 1.00 97.75 184 LEU A O 1
ATOM 1507 N N . ALA A 1 185 ? -45.171 -6.774 53.764 1.00 97.56 185 ALA A N 1
ATOM 1508 C CA . ALA A 1 185 ? -46.567 -6.542 53.412 1.00 97.56 185 ALA A CA 1
ATOM 1509 C C . ALA A 1 185 ? -47.431 -7.749 53.805 1.00 97.56 185 ALA A C 1
ATOM 1511 O O . ALA A 1 185 ? -48.383 -7.571 54.562 1.00 97.56 185 ALA A O 1
ATOM 1512 N N . ASP A 1 186 ? -47.034 -8.964 53.421 1.00 97.94 186 ASP A N 1
ATOM 1513 C CA . ASP A 1 186 ? -47.734 -10.209 53.760 1.00 97.94 186 ASP A CA 1
ATOM 1514 C C . ASP A 1 186 ? -47.814 -10.408 55.288 1.00 97.94 186 ASP A C 1
ATOM 1516 O O . ASP A 1 186 ? -48.862 -10.755 55.834 1.00 97.94 186 ASP A O 1
ATOM 1520 N N . ALA A 1 187 ? -46.725 -10.134 56.019 1.00 97.25 187 ALA A N 1
ATOM 1521 C CA . ALA A 1 187 ? -46.727 -10.178 57.482 1.00 97.25 187 ALA A CA 1
ATOM 1522 C C . ALA A 1 187 ? -47.677 -9.136 58.095 1.00 97.25 187 ALA A C 1
ATOM 1524 O O . ALA A 1 187 ? -48.366 -9.428 59.074 1.00 97.25 187 ALA A O 1
ATOM 1525 N N . SER A 1 188 ? -47.735 -7.929 57.524 1.00 96.69 188 SER A N 1
ATOM 1526 C CA . SER A 1 188 ? -48.658 -6.886 57.977 1.00 96.69 188 SER A CA 1
ATOM 1527 C C . SER A 1 188 ? -50.118 -7.248 57.702 1.00 96.69 188 SER A C 1
ATOM 1529 O O . SER A 1 188 ? -50.959 -7.029 58.571 1.00 96.69 188 SER A O 1
ATOM 1531 N N . GLU A 1 189 ? -50.419 -7.863 56.555 1.00 97.31 189 GLU A N 1
ATOM 1532 C CA . GLU A 1 189 ? -51.753 -8.373 56.234 1.00 97.31 189 GLU A CA 1
ATOM 1533 C C . GLU A 1 189 ? -52.161 -9.474 57.213 1.00 97.31 189 GLU A C 1
ATOM 1535 O O . GLU A 1 189 ? -53.240 -9.396 57.798 1.00 97.31 189 GLU A O 1
ATOM 1540 N N . ASN A 1 190 ? -51.274 -10.433 57.494 1.00 97.06 190 ASN A N 1
ATOM 1541 C CA . ASN A 1 190 ? -51.525 -11.477 58.488 1.00 97.06 190 ASN A CA 1
ATOM 1542 C C . ASN A 1 190 ? -51.817 -10.881 59.875 1.00 97.06 190 ASN A C 1
ATOM 1544 O O . ASN A 1 190 ? -52.849 -11.190 60.468 1.00 97.06 190 ASN A O 1
ATOM 1548 N N . LEU A 1 191 ? -50.981 -9.961 60.366 1.00 96.50 191 LEU A N 1
ATOM 1549 C CA . LEU A 1 191 ? -51.207 -9.296 61.655 1.00 96.50 191 LEU A CA 1
ATOM 1550 C C . LEU A 1 191 ? -52.518 -8.498 61.683 1.00 96.50 191 LEU A C 1
ATOM 1552 O O . LEU A 1 191 ? -53.204 -8.474 62.707 1.00 96.50 191 LEU A O 1
ATOM 1556 N N . LEU A 1 192 ? -52.890 -7.849 60.576 1.00 95.88 192 LEU A N 1
ATOM 1557 C CA . LEU A 1 192 ? -54.180 -7.173 60.454 1.00 95.88 192 LEU A CA 1
ATOM 1558 C C . LEU A 1 192 ? -55.331 -8.179 60.538 1.00 95.88 192 LEU A C 1
ATOM 1560 O O . LEU A 1 192 ? -56.273 -7.939 61.294 1.00 95.88 192 LEU A O 1
ATOM 1564 N N . THR A 1 193 ? -55.246 -9.317 59.842 1.00 96.31 193 THR A N 1
ATOM 1565 C CA . THR A 1 193 ? -56.272 -10.3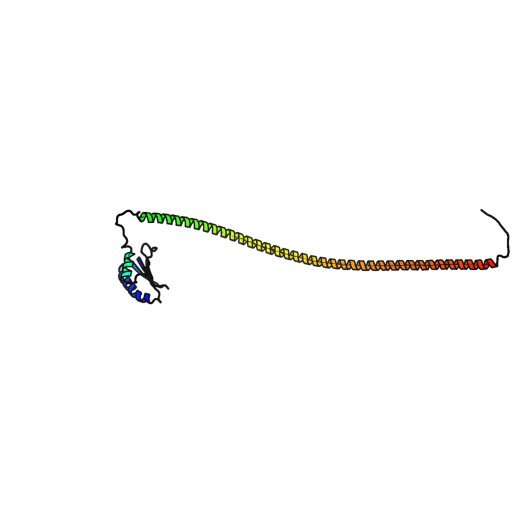68 59.930 1.00 96.31 193 THR A CA 1
ATOM 1566 C C . THR A 1 193 ? -56.397 -10.914 61.354 1.00 96.31 193 THR A C 1
ATOM 1568 O O . THR A 1 193 ? -57.503 -10.947 61.891 1.00 96.31 193 THR A O 1
ATOM 1571 N N . GLU A 1 194 ? -55.289 -11.216 62.035 1.00 96.25 194 GLU A N 1
ATOM 1572 C CA . GLU A 1 194 ? -55.294 -11.646 63.438 1.00 96.25 194 GLU A CA 1
ATOM 1573 C C . GLU A 1 194 ? -55.911 -10.586 64.358 1.00 96.25 194 GLU A C 1
ATOM 1575 O O . GLU A 1 194 ? -56.765 -10.903 65.187 1.00 96.25 194 GLU A O 1
ATOM 1580 N N . ASN A 1 195 ? -55.554 -9.309 64.186 1.00 95.81 195 ASN A N 1
ATOM 1581 C CA . ASN A 1 195 ? -56.132 -8.225 64.979 1.00 95.81 195 ASN A CA 1
ATOM 1582 C C . ASN A 1 195 ? -57.646 -8.101 64.748 1.00 95.81 195 ASN A C 1
ATOM 1584 O O . ASN A 1 195 ? -58.394 -7.901 65.706 1.00 95.81 195 ASN A O 1
ATOM 1588 N N . THR A 1 196 ? -58.117 -8.251 63.505 1.00 95.94 196 THR A N 1
ATOM 1589 C CA . THR A 1 196 ? -59.559 -8.249 63.208 1.00 95.94 196 THR A CA 1
ATOM 1590 C C . THR A 1 196 ? -60.280 -9.433 63.853 1.00 95.94 196 THR A C 1
ATOM 1592 O O . THR A 1 196 ? -61.327 -9.226 64.464 1.00 95.94 196 THR A O 1
ATOM 1595 N N . LEU A 1 197 ? -59.702 -10.640 63.819 1.00 96.38 197 LEU A N 1
ATOM 1596 C CA . LEU A 1 197 ? -60.263 -11.828 64.472 1.00 96.38 197 LEU A CA 1
ATOM 1597 C C . LEU A 1 197 ? -60.341 -11.655 65.993 1.00 96.38 197 LEU A C 1
ATOM 1599 O O . LEU A 1 197 ? -61.379 -11.929 66.596 1.00 96.38 197 LEU A O 1
ATOM 1603 N N . LEU A 1 198 ? -59.277 -11.138 66.614 1.00 95.00 198 LEU A N 1
ATOM 1604 C CA . LEU A 1 198 ? -59.253 -10.841 68.047 1.00 95.00 198 LEU A CA 1
ATOM 1605 C C . LEU A 1 198 ? -60.310 -9.800 68.434 1.00 95.00 198 LEU A C 1
ATOM 1607 O O . LEU A 1 198 ? -60.983 -9.965 69.450 1.00 95.00 198 LEU A O 1
ATOM 1611 N N . ARG A 1 199 ? -60.506 -8.751 67.623 1.00 95.38 199 ARG A N 1
ATOM 1612 C CA . ARG A 1 199 ? -61.572 -7.759 67.850 1.00 95.38 199 ARG A CA 1
ATOM 1613 C C . ARG A 1 199 ? -62.963 -8.385 67.786 1.00 95.38 199 ARG A C 1
ATOM 1615 O O . ARG A 1 199 ? -63.797 -8.051 68.623 1.00 95.38 199 ARG A O 1
ATOM 1622 N N . VAL A 1 200 ? -63.209 -9.289 66.836 1.00 95.44 200 VAL A N 1
ATOM 1623 C CA . VAL A 1 200 ? -64.485 -10.017 66.731 1.00 95.44 200 VAL A CA 1
ATOM 1624 C C . VAL A 1 200 ? -64.706 -10.911 67.953 1.00 95.44 200 VAL A C 1
ATOM 1626 O O . VAL A 1 200 ? -65.786 -10.874 68.537 1.00 95.44 200 VAL A O 1
ATOM 1629 N N . LEU A 1 201 ? -63.685 -11.654 68.396 1.00 94.06 201 LEU A N 1
ATOM 1630 C CA . LEU A 1 201 ? -63.764 -12.499 69.595 1.00 94.06 201 LEU A CA 1
ATOM 1631 C C . LEU A 1 201 ? -64.034 -11.688 70.865 1.00 94.06 201 LEU A C 1
ATOM 1633 O O . LEU A 1 201 ? -64.901 -12.057 71.652 1.00 94.06 201 LEU A O 1
ATOM 1637 N N . LEU A 1 202 ? -63.331 -10.570 71.058 1.00 93.75 202 LEU A N 1
ATOM 1638 C CA . LEU A 1 202 ? -63.584 -9.663 72.181 1.00 93.75 202 LEU A CA 1
ATOM 1639 C C . LEU A 1 202 ? -64.989 -9.060 72.117 1.00 93.75 202 LEU A C 1
ATOM 1641 O O . LEU A 1 202 ? -65.635 -8.925 73.151 1.00 93.75 202 LEU A O 1
ATOM 1645 N N . GLY A 1 203 ? -65.474 -8.721 70.919 1.00 93.56 203 GLY A N 1
ATOM 1646 C CA . GLY A 1 203 ? -66.853 -8.284 70.710 1.00 93.56 203 GLY A CA 1
ATOM 1647 C C . GLY A 1 203 ? -67.867 -9.353 71.121 1.00 93.56 203 GLY A C 1
ATOM 1648 O O . GLY A 1 203 ? -68.808 -9.042 71.842 1.00 93.56 203 GLY A O 1
ATOM 1649 N N . ALA A 1 204 ? -67.643 -10.612 70.739 1.00 91.88 204 ALA A N 1
ATOM 1650 C CA . ALA A 1 204 ? -68.505 -11.734 71.107 1.00 91.88 204 ALA A CA 1
ATOM 1651 C C . ALA A 1 204 ? -68.471 -12.045 72.614 1.00 91.88 204 ALA A C 1
ATOM 1653 O O . ALA A 1 204 ? -69.512 -12.314 73.205 1.00 91.88 204 ALA A O 1
ATOM 1654 N N . LEU A 1 205 ? -67.295 -11.986 73.253 1.00 91.25 205 LEU A N 1
ATOM 1655 C CA . LEU A 1 205 ? -67.179 -12.147 74.707 1.00 91.25 205 LEU A CA 1
ATOM 1656 C C . LEU A 1 205 ? -67.895 -11.021 75.455 1.00 91.25 205 LEU A C 1
ATOM 1658 O O . LEU A 1 205 ? -68.653 -11.315 76.370 1.00 91.25 205 LEU A O 1
ATOM 1662 N N . ARG A 1 206 ? -67.729 -9.764 75.025 1.00 89.69 206 ARG A N 1
ATOM 1663 C CA . ARG A 1 206 ? -68.463 -8.625 75.598 1.00 89.69 206 ARG A CA 1
ATOM 1664 C C . ARG A 1 206 ? -69.971 -8.756 75.411 1.00 89.69 206 ARG A C 1
ATOM 1666 O O . ARG A 1 206 ? -70.697 -8.500 76.356 1.00 89.69 206 ARG A O 1
ATOM 1673 N N . ALA A 1 207 ? -70.434 -9.188 74.236 1.00 85.06 207 ALA A N 1
ATOM 1674 C CA . ALA A 1 207 ? -71.855 -9.441 73.987 1.00 85.06 207 ALA A CA 1
ATOM 1675 C C . ALA A 1 207 ? -72.407 -10.548 74.902 1.00 85.06 207 ALA A C 1
ATOM 1677 O O . ALA A 1 207 ? -73.506 -10.441 75.429 1.00 85.06 207 ALA A O 1
ATOM 1678 N N . ARG A 1 208 ? -71.613 -11.593 75.154 1.00 85.06 208 ARG A N 1
ATOM 1679 C CA . ARG A 1 208 ? -71.984 -12.662 76.085 1.00 85.06 208 ARG A CA 1
ATOM 1680 C C . ARG A 1 208 ? -71.968 -12.205 77.545 1.00 85.06 208 ARG A C 1
ATOM 1682 O O . ARG A 1 208 ? -72.776 -12.683 78.330 1.00 85.06 208 ARG A O 1
ATOM 1689 N N . GLU A 1 209 ? -71.048 -11.323 77.928 1.00 79.38 209 GLU A N 1
ATOM 1690 C CA . GLU A 1 209 ? -71.043 -10.687 79.251 1.00 79.38 209 GLU A CA 1
ATOM 1691 C C . GLU A 1 209 ? -72.269 -9.786 79.435 1.00 79.38 209 GLU A C 1
ATOM 1693 O O . GLU A 1 209 ? -72.892 -9.852 80.488 1.00 79.38 209 GLU A O 1
ATOM 1698 N N . THR A 1 210 ? -72.672 -9.020 78.414 1.00 74.12 210 THR A N 1
ATOM 1699 C CA . THR A 1 210 ? -73.907 -8.222 78.469 1.00 74.12 210 THR A CA 1
ATOM 1700 C C . THR A 1 210 ? -75.154 -9.098 78.512 1.00 74.12 210 THR A C 1
ATOM 1702 O O . THR A 1 210 ? -76.004 -8.853 79.349 1.00 74.12 210 THR A O 1
ATOM 1705 N N . GLU A 1 211 ? -75.240 -10.171 77.715 1.00 70.75 211 GLU A N 1
ATOM 1706 C CA . GLU A 1 211 ? -76.361 -11.129 77.782 1.00 70.75 211 GLU A CA 1
ATOM 1707 C C . GLU A 1 211 ? -76.439 -11.845 79.141 1.00 70.75 211 GLU A C 1
ATOM 1709 O O . GLU A 1 211 ? -77.521 -12.197 79.603 1.00 70.75 211 GLU A O 1
ATOM 1714 N N . ARG A 1 212 ? -75.293 -12.085 79.792 1.00 66.88 212 ARG A N 1
ATOM 1715 C CA . ARG A 1 212 ? -75.235 -12.701 81.122 1.00 66.88 212 ARG A CA 1
ATOM 1716 C C . ARG A 1 212 ? -75.608 -11.716 82.229 1.00 66.88 212 ARG A C 1
ATOM 1718 O O . ARG A 1 212 ? -76.299 -12.128 83.146 1.00 66.88 212 ARG A O 1
ATOM 1725 N N . GLY A 1 213 ? -75.207 -10.450 82.114 1.00 59.62 213 GLY A N 1
ATOM 1726 C CA . GLY A 1 213 ? -75.660 -9.376 83.002 1.00 59.62 213 GLY A CA 1
ATOM 1727 C C . GLY A 1 213 ? -77.154 -9.091 82.846 1.00 59.62 213 GLY A C 1
ATOM 1728 O O . GLY A 1 213 ? -77.859 -9.028 83.840 1.00 59.62 213 GLY A O 1
ATOM 1729 N N . GLU A 1 214 ? -77.663 -9.044 81.612 1.00 57.59 214 GLU A N 1
ATOM 1730 C CA . GLU A 1 214 ? -79.100 -8.920 81.336 1.00 57.59 214 GLU A CA 1
ATOM 1731 C C . GLU A 1 214 ? -79.879 -10.158 81.809 1.00 57.59 214 GLU A C 1
ATOM 1733 O O . GLU A 1 214 ? -81.008 -10.027 82.253 1.00 57.59 214 GLU A O 1
ATOM 1738 N N . GLY A 1 215 ? -79.305 -11.366 81.744 1.00 58.19 215 GLY A N 1
ATOM 1739 C CA . GLY A 1 215 ? -79.920 -12.592 82.267 1.00 58.19 215 GLY A CA 1
ATOM 1740 C C . GLY A 1 215 ? -79.883 -12.725 83.795 1.00 58.19 215 GLY A C 1
ATOM 1741 O O . GLY A 1 215 ? -80.768 -13.364 84.356 1.00 58.19 215 GLY A O 1
ATOM 1742 N N . GLU A 1 216 ? -78.889 -12.132 84.462 1.00 53.50 216 GLU A N 1
ATOM 1743 C CA . GLU A 1 216 ? -78.835 -12.000 85.925 1.00 53.50 216 GLU A CA 1
ATOM 1744 C C . GLU A 1 216 ? -79.810 -10.910 86.406 1.00 53.50 216 GLU A C 1
ATOM 1746 O O . GLU A 1 216 ? -80.586 -11.189 87.311 1.00 53.50 216 GLU A O 1
ATOM 1751 N N . GLU A 1 217 ? -79.904 -9.754 85.732 1.00 52.69 217 GLU A N 1
ATOM 1752 C CA . GLU A 1 217 ? -80.936 -8.733 86.009 1.00 52.69 217 GLU A CA 1
ATOM 1753 C C . GLU A 1 217 ? -82.358 -9.275 85.768 1.00 52.69 217 GLU A C 1
ATOM 1755 O O . GLU A 1 217 ? -83.250 -9.057 86.581 1.00 52.69 217 GLU A O 1
ATOM 1760 N N . ARG A 1 218 ? -82.583 -10.065 84.707 1.00 53.59 218 ARG A N 1
ATOM 1761 C CA . ARG A 1 218 ? -83.886 -10.715 84.462 1.00 53.59 218 ARG A CA 1
ATOM 1762 C C . ARG A 1 218 ? -84.186 -11.860 85.431 1.00 53.59 218 ARG A C 1
ATOM 1764 O O . ARG A 1 218 ? -85.351 -12.149 85.677 1.00 53.59 218 ARG A O 1
ATOM 1771 N N . GLY A 1 219 ? -83.151 -12.531 85.939 1.00 54.25 219 GLY A N 1
ATOM 1772 C CA . GLY A 1 219 ? -83.262 -13.563 86.969 1.00 54.25 219 GLY A CA 1
ATOM 1773 C C . GLY A 1 219 ? -83.609 -12.972 88.334 1.00 54.25 219 GLY A C 1
ATOM 1774 O O . GLY A 1 219 ? -84.467 -13.522 89.011 1.00 54.25 219 GLY A O 1
ATOM 1775 N N . GLU A 1 220 ? -83.019 -11.827 88.692 1.00 52.69 220 GLU A N 1
ATOM 1776 C CA . GLU A 1 220 ? -83.381 -11.048 89.883 1.00 52.69 220 GLU A CA 1
ATOM 1777 C C . GLU A 1 220 ? -84.795 -10.440 89.752 1.00 52.69 220 GLU A C 1
ATOM 1779 O O . GLU A 1 220 ? -85.572 -10.516 90.701 1.00 52.69 220 GLU A O 1
ATOM 1784 N N . GLU A 1 221 ? -85.199 -9.957 88.568 1.00 51.44 221 GLU A N 1
ATOM 1785 C CA . GLU A 1 221 ? -86.577 -9.493 88.313 1.00 51.44 221 GLU A CA 1
ATOM 1786 C C . GLU A 1 221 ? -87.625 -10.632 88.333 1.00 51.44 221 GLU A C 1
ATOM 1788 O O . GLU A 1 221 ? -88.768 -10.405 88.734 1.00 51.44 221 GLU A O 1
ATOM 1793 N N . GLU A 1 222 ? -87.282 -11.862 87.917 1.00 52.22 222 GLU A N 1
ATOM 1794 C CA . GLU A 1 222 ? -88.173 -13.035 88.010 1.00 52.22 222 GLU A CA 1
ATOM 1795 C C . GLU A 1 222 ? -88.226 -13.639 89.432 1.00 52.22 222 GLU A C 1
ATOM 1797 O O . GLU A 1 222 ? -89.279 -14.152 89.822 1.00 52.22 222 GLU A O 1
ATOM 1802 N N . GLU A 1 223 ? -87.155 -13.537 90.233 1.00 50.81 223 GLU A N 1
ATOM 1803 C CA . GLU A 1 223 ? -87.154 -13.897 91.664 1.00 50.81 223 GLU A CA 1
ATOM 1804 C C . GLU A 1 223 ? -87.936 -12.870 92.511 1.00 50.81 223 GLU A C 1
ATOM 1806 O O . GLU A 1 223 ? -88.728 -13.275 93.364 1.00 50.81 223 GLU A O 1
ATOM 1811 N N . GLU A 1 224 ? -87.840 -11.563 92.216 1.00 50.00 224 GLU A N 1
ATOM 1812 C CA . GLU A 1 224 ? -88.701 -10.534 92.832 1.00 50.00 224 GLU A CA 1
ATOM 1813 C C . GLU A 1 224 ? -90.181 -10.695 92.427 1.00 50.00 224 GLU A C 1
ATOM 1815 O O . GLU A 1 224 ? -91.063 -10.615 93.286 1.00 50.00 224 GLU A O 1
ATOM 1820 N N . ARG A 1 225 ? -90.490 -11.030 91.163 1.00 49.38 225 ARG A N 1
ATOM 1821 C CA . ARG A 1 225 ? -91.876 -11.326 90.729 1.00 49.38 225 ARG A CA 1
ATOM 1822 C C . ARG A 1 225 ? -92.456 -12.595 91.359 1.00 49.38 225 ARG A C 1
ATOM 1824 O O . ARG A 1 225 ? -93.658 -12.648 91.620 1.00 49.38 225 ARG A O 1
ATOM 1831 N N . GLY A 1 226 ? -91.625 -13.610 91.599 1.00 48.66 226 GLY A N 1
ATOM 1832 C CA . GLY A 1 226 ? -92.020 -14.844 92.284 1.00 48.66 226 GLY A CA 1
ATOM 1833 C C . GLY A 1 226 ? -92.302 -14.648 93.778 1.00 48.66 226 GLY A C 1
ATOM 1834 O O . GLY A 1 226 ? -93.144 -15.353 94.340 1.00 48.66 226 GLY A O 1
ATOM 1835 N N . GLU A 1 227 ? -91.656 -13.671 94.424 1.00 47.06 227 GLU A N 1
ATOM 1836 C CA . GLU A 1 227 ? -91.973 -13.279 95.801 1.00 47.06 227 GLU A CA 1
ATOM 1837 C C . GLU A 1 227 ? -93.173 -12.313 95.895 1.00 47.06 227 GLU A C 1
ATOM 1839 O O . GLU A 1 227 ? -93.930 -12.402 96.871 1.00 47.06 227 GLU A O 1
ATOM 1844 N N . GLU A 1 228 ? -93.429 -11.466 94.888 1.00 43.22 228 GLU A N 1
ATOM 1845 C CA . GLU A 1 228 ? -94.609 -10.580 94.843 1.00 43.22 228 GLU A CA 1
ATOM 1846 C C . GLU A 1 228 ? -95.936 -11.320 94.574 1.00 43.22 228 GLU A C 1
ATOM 1848 O O . GLU A 1 228 ? -96.932 -11.025 95.241 1.00 43.22 228 GLU A O 1
ATOM 1853 N N . GLU A 1 229 ? -95.973 -12.365 93.733 1.00 40.97 229 GLU A N 1
ATOM 1854 C CA . GLU A 1 229 ? -97.200 -13.171 93.523 1.00 40.97 229 GLU A CA 1
ATOM 1855 C C . GLU A 1 229 ? -97.627 -13.992 94.762 1.00 40.97 229 GLU A C 1
ATOM 1857 O O . GLU A 1 229 ? -98.742 -14.513 94.813 1.00 40.97 229 GLU A O 1
ATOM 1862 N N . SER A 1 230 ? -96.789 -14.069 95.804 1.00 39.19 230 SER A N 1
ATOM 1863 C CA . SER A 1 230 ? -97.146 -14.680 97.097 1.00 39.19 230 SER A CA 1
ATOM 1864 C C . SER A 1 230 ? -97.684 -13.688 98.142 1.00 39.19 230 SER A C 1
ATOM 1866 O O . SER A 1 230 ? -98.120 -14.107 99.218 1.00 39.19 230 SER A O 1
ATOM 1868 N N . LYS A 1 231 ? -97.664 -12.377 97.852 1.00 46.19 231 LYS A N 1
ATOM 1869 C CA . LYS A 1 231 ? -98.042 -11.311 98.801 1.00 46.19 231 LYS A CA 1
ATOM 1870 C C . LYS A 1 231 ? -99.132 -10.358 98.316 1.00 46.19 231 LYS A C 1
ATOM 1872 O O . LYS A 1 231 ? -99.561 -9.512 99.098 1.00 46.19 231 LYS A O 1
ATOM 1877 N N . GLU A 1 232 ? -99.657 -10.530 97.109 1.00 37.44 232 GLU A N 1
ATOM 1878 C CA . GLU A 1 232 ? -100.737 -9.693 96.573 1.00 37.44 232 GLU A CA 1
ATOM 1879 C C . GLU A 1 232 ? -102.115 -10.386 96.637 1.00 37.44 232 GLU A C 1
ATOM 1881 O O . GLU A 1 232 ? -102.896 -10.396 95.693 1.00 37.44 232 GLU A O 1
ATOM 1886 N N . GLU A 1 233 ? -102.441 -10.960 97.800 1.00 40.66 233 GLU A N 1
ATOM 1887 C CA . GLU A 1 233 ? -103.820 -11.297 98.186 1.00 40.66 233 GLU A CA 1
ATOM 1888 C C . GLU A 1 233 ? -104.205 -10.569 99.486 1.00 40.66 233 GLU A C 1
ATOM 1890 O O . GLU A 1 233 ? -104.840 -11.131 100.365 1.00 40.66 233 GLU A O 1
ATOM 1895 N N . THR A 1 234 ? -103.818 -9.297 99.638 1.00 41.22 234 THR A N 1
ATOM 1896 C CA . THR A 1 234 ? -104.427 -8.378 100.618 1.00 41.22 234 THR A CA 1
ATOM 1897 C C . THR A 1 234 ? -104.112 -6.921 100.282 1.00 41.22 234 THR A C 1
ATOM 1899 O O . THR A 1 234 ? -102.960 -6.515 100.384 1.00 41.22 234 THR A O 1
ATOM 1902 N N . GLY A 1 235 ? -105.145 -6.111 100.025 1.00 37.22 235 GLY A N 1
ATOM 1903 C CA . GLY A 1 235 ? -105.095 -4.666 100.299 1.00 37.22 235 GLY A CA 1
ATOM 1904 C C . GLY A 1 235 ? -105.335 -3.736 99.113 1.00 37.22 235 GLY A C 1
ATOM 1905 O O . GLY A 1 235 ? -104.414 -3.088 98.636 1.00 37.22 235 GLY A O 1
ATOM 1906 N N . ASP A 1 236 ? -106.599 -3.637 98.711 1.00 34.31 236 ASP A N 1
ATOM 1907 C CA . ASP A 1 236 ? -107.169 -2.579 97.872 1.00 34.31 236 ASP A CA 1
ATOM 1908 C C . ASP A 1 236 ? -107.143 -1.193 98.574 1.00 34.31 236 ASP A C 1
ATOM 1910 O O . ASP A 1 236 ? -107.092 -1.105 99.801 1.00 34.31 236 ASP A O 1
ATOM 1914 N N . GLU A 1 237 ? -107.282 -0.139 97.764 1.00 37.12 237 GLU A N 1
ATOM 1915 C CA . GLU A 1 237 ? -107.478 1.292 98.065 1.00 37.12 237 GLU A CA 1
ATOM 1916 C C . GLU A 1 237 ? -106.243 2.191 98.332 1.00 37.12 237 GLU A C 1
ATOM 1918 O O . GLU A 1 237 ? -105.726 2.287 99.444 1.00 37.12 237 GLU A O 1
ATOM 1923 N N . ARG A 1 238 ? -105.926 3.066 97.349 1.00 38.59 238 ARG A N 1
ATOM 1924 C CA . ARG A 1 238 ? -106.255 4.524 97.374 1.00 38.59 238 ARG A CA 1
ATOM 1925 C C . ARG A 1 238 ? -105.258 5.420 96.596 1.00 38.59 238 ARG A C 1
ATOM 1927 O O . ARG A 1 238 ? -104.214 5.809 97.097 1.00 38.59 238 ARG A O 1
ATOM 1934 N N . SER A 1 239 ? -105.680 5.821 95.390 1.00 37.56 239 SER A N 1
ATOM 1935 C CA . SER A 1 239 ? -105.675 7.181 94.794 1.00 37.56 239 SER A CA 1
ATOM 1936 C C . SER A 1 239 ? -104.824 8.292 95.452 1.00 37.56 239 SER A C 1
ATOM 1938 O O . SER A 1 239 ? -105.042 8.592 96.620 1.00 37.56 239 SER A O 1
ATOM 1940 N N . TYR A 1 240 ? -104.010 9.034 94.676 1.00 43.25 240 TYR A N 1
ATOM 1941 C CA . TYR A 1 240 ? -104.278 10.429 94.238 1.00 43.25 240 TYR A CA 1
ATOM 1942 C C . TYR A 1 240 ? -103.143 11.029 93.363 1.00 43.25 240 TYR A C 1
ATOM 1944 O O . TYR A 1 240 ? -101.981 10.658 93.457 1.00 43.25 240 TYR A O 1
ATOM 1952 N N . MET A 1 241 ? -103.564 11.963 92.501 1.00 41.72 241 MET A N 1
ATOM 1953 C CA . MET A 1 241 ? -102.900 12.693 91.406 1.00 41.72 241 MET A CA 1
ATOM 1954 C C . MET A 1 241 ? -101.681 13.573 91.756 1.00 41.72 241 MET A C 1
ATOM 1956 O O . MET A 1 241 ? -101.664 14.157 92.834 1.00 41.72 241 MET A O 1
ATOM 1960 N N . ALA A 1 242 ? -100.819 13.854 90.759 1.00 44.50 242 ALA A N 1
ATOM 1961 C CA . ALA A 1 242 ? -100.422 15.225 90.370 1.00 44.50 242 ALA A CA 1
ATOM 1962 C C . ALA A 1 242 ? -99.621 15.269 89.041 1.00 44.50 242 ALA A C 1
ATOM 1964 O O . ALA A 1 242 ? -98.573 14.643 88.943 1.00 44.50 242 ALA A O 1
ATOM 1965 N N . SER A 1 243 ? -100.183 16.027 88.086 1.00 42.19 243 SER A N 1
ATOM 1966 C CA . SER A 1 243 ? -99.647 16.804 86.940 1.00 42.19 243 SER A CA 1
ATOM 1967 C C . SER A 1 243 ? -98.386 16.397 86.176 1.00 42.19 243 SER A C 1
ATOM 1969 O O . SER A 1 243 ? -97.280 16.461 86.751 1.00 42.19 243 SER A O 1
#

Radius of gyration: 71.18 Å; chains: 1; bounding box: 162×48×168 Å

Sequence (243 aa):
DVVVFYYSQWCGYCSVLNHVIIQLARMFHGNSTVTIARVNVDHFPSVLLFPRHRKHLSVKFPEDTPITLPTLLRFILKYSDSAHQPMKADGSDPNPHVLLKAEFRALQGEVQTLHRARQRLSNQLAQLWRDNRRLSFNAMALETHNALLQAQNGELQRERLSLVEQHKEKSRQLGEAVRRLQELADASENLLTENTLLRVLLGALRARETERGEGEERGEEEEERGEEESKEETGDERSYMAS

Secondary structure (DSSP, 8-state):
-EEEEEE-TT-HHHHHHHHHHHHHHHHHTT-TT-EEEEEE-SS--EEEEE-SS-TTS-EEPPTTS---HHHHHHHHHHHSTTS----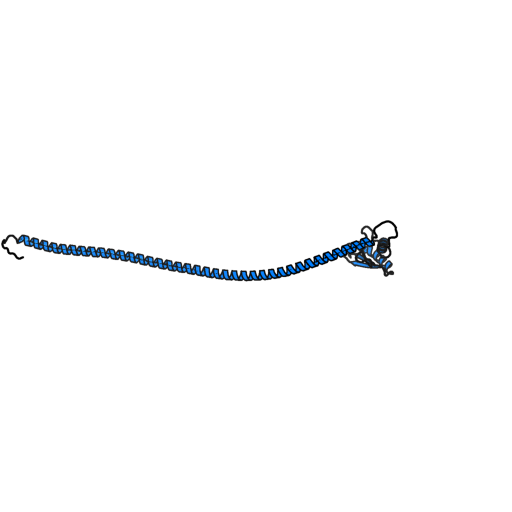---S----HHHHHHHHHHHHHHHHHHHHHHHHHHHHHHHHHHHHHHHHHHHHHHHHHHHHHHHHHHHHHHHHHHHHHHHHHHHHHHHHHHHHHHHHHHHHHHHHHHHHHHHHHHHHHHHHHHHHHHHHHHHHHHHHHHHHHTTT-SS---------